Protein AF-A0A2G6DAX3-F1 (afdb_monomer_lite)

Radius of gyration: 23.55 Å; chains: 1; bounding box: 62×33×66 Å

Sequence (249 aa):
EHSGKMIADLNHIMAGGVSAQALFRGGNELPLGPKTDIRFGDVLRLTGPDAALSSVAKQLGGHIILPTMKSEVLYLALAMLIGYLVGIITITISGIPFAFGTSAGVIMAGVFVSYFRSCNPEFGGPVHEGARSFLQDFGLNTFVAVLSANVGSKVIAALGGDTIFWLAGIGTVAALLPPLIAFLVGIKVFGLNSVISDGAATGARNSTPGLNAIMEESNSSIAAVPYPVAYALTTVLALIGGYFSMILQ

Foldseek 3Di:
DQFFPFVLVCVVLLPAAKDWDWKDDPRDTDDRDRRDTDHPLIDTDIDHDPVSVVSSCVVVVHDDDDQDLVQQLVLLVVLLVQLQVQQQDWDQDPNRTRGNHSVNSSVVSNVVSVVVCSVPCVNRHDHDPVSVVVCVVVVVVVVVVVCCVVCVVVVVVCCPDPCVVVCCVVVVCVVPVVLVVQLCCCCPVVVDDSLCSQLLSCLLVVNPVSNVVSCVVVVDPNSVVNNPVNVVVNVVVVVVVVVVVVVVD

pLDDT: mean 80.29, std 9.24, range [49.09, 93.81]

Structure (mmCIF, N/CA/C/O backbone):
data_AF-A0A2G6DAX3-F1
#
_entry.id   AF-A0A2G6DAX3-F1
#
loop_
_atom_site.group_PDB
_atom_site.id
_atom_site.type_symbol
_atom_site.label_atom_id
_atom_site.label_alt_id
_atom_site.label_comp_id
_atom_site.label_asym_id
_atom_site.label_entity_id
_atom_site.label_seq_id
_atom_site.pdbx_PDB_ins_code
_atom_site.Cartn_x
_atom_site.Cartn_y
_atom_site.Cartn_z
_atom_site.occupancy
_atom_site.B_iso_or_equiv
_atom_site.auth_seq_id
_atom_site.auth_comp_id
_atom_site.auth_asym_id
_atom_site.auth_atom_id
_atom_site.pdbx_PDB_model_num
ATOM 1 N N . GLU A 1 1 ? -18.976 -8.312 28.733 1.00 49.09 1 GLU A N 1
ATOM 2 C CA . GLU A 1 1 ? -20.413 -8.622 28.932 1.00 49.09 1 GLU A CA 1
ATOM 3 C C . GLU A 1 1 ? -21.300 -8.475 27.687 1.00 49.09 1 GLU A C 1
ATOM 5 O O . GLU A 1 1 ? -22.314 -9.155 27.612 1.00 49.09 1 GLU A O 1
ATOM 10 N N . HIS A 1 2 ? -20.952 -7.646 26.689 1.00 58.94 2 HIS A N 1
ATOM 11 C CA . HIS A 1 2 ? -21.816 -7.392 25.516 1.00 58.94 2 HIS A CA 1
ATOM 12 C C . HIS A 1 2 ? -21.408 -8.122 24.219 1.00 58.94 2 HIS A C 1
ATOM 14 O O . HIS A 1 2 ? -21.980 -7.859 23.166 1.00 58.94 2 HIS A O 1
ATOM 20 N N . SER A 1 3 ? -20.446 -9.049 24.284 1.00 54.56 3 SER A N 1
ATOM 21 C CA . SER A 1 3 ? -19.987 -9.803 23.110 1.00 54.56 3 SER A CA 1
ATOM 22 C C . SER A 1 3 ? -21.113 -10.684 22.553 1.00 54.56 3 SER A C 1
ATOM 24 O O . SER A 1 3 ? -21.662 -11.506 23.283 1.00 54.56 3 SER A O 1
ATOM 26 N N . GLY A 1 4 ? -21.438 -10.522 21.271 1.00 59.81 4 GLY A N 1
ATOM 27 C CA . GLY A 1 4 ? -22.509 -11.228 20.560 1.00 59.81 4 GLY A CA 1
ATOM 28 C C . GLY A 1 4 ? -23.857 -10.497 20.522 1.00 59.81 4 GLY A C 1
ATOM 29 O O . GLY A 1 4 ? -24.787 -11.007 19.902 1.00 59.81 4 GLY A O 1
ATOM 30 N N . LYS A 1 5 ? -23.987 -9.317 21.147 1.00 71.56 5 LYS A N 1
ATOM 31 C CA . LYS A 1 5 ? -25.216 -8.508 21.062 1.00 71.56 5 LYS A CA 1
ATOM 32 C C . LYS A 1 5 ? -25.279 -7.748 19.740 1.00 71.56 5 LYS A C 1
ATOM 34 O O . LYS A 1 5 ? -24.257 -7.258 19.251 1.00 71.56 5 LYS A O 1
ATOM 39 N N . MET A 1 6 ? -26.481 -7.648 19.176 1.00 74.38 6 MET A N 1
ATOM 40 C CA . MET A 1 6 ? -26.715 -6.888 17.952 1.00 74.38 6 MET A CA 1
ATOM 41 C C . MET A 1 6 ? -26.727 -5.386 18.241 1.00 74.38 6 MET A C 1
ATOM 43 O O . MET A 1 6 ? -27.135 -4.957 19.321 1.00 74.38 6 MET A O 1
ATOM 47 N N . ILE A 1 7 ? -26.339 -4.572 17.258 1.00 69.31 7 ILE A N 1
ATOM 48 C CA . ILE A 1 7 ? -26.422 -3.104 17.358 1.00 69.31 7 ILE A CA 1
ATOM 49 C C . ILE A 1 7 ? -27.850 -2.646 17.692 1.00 69.31 7 ILE A C 1
ATOM 51 O O . ILE A 1 7 ? -28.021 -1.733 18.496 1.00 69.31 7 ILE A O 1
ATOM 55 N N . AL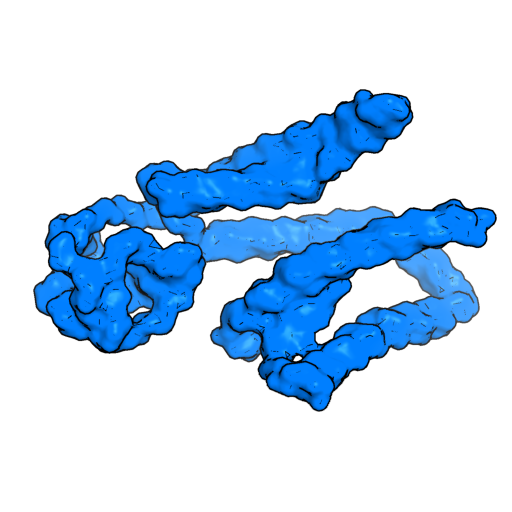A A 1 8 ? -28.876 -3.321 17.160 1.00 63.50 8 ALA A N 1
ATOM 56 C CA . ALA A 1 8 ? -30.272 -3.022 17.484 1.00 63.50 8 ALA A CA 1
ATOM 57 C C . ALA A 1 8 ? -30.592 -3.145 18.988 1.00 63.50 8 ALA A C 1
ATOM 59 O O . ALA A 1 8 ? -31.319 -2.310 19.523 1.00 63.50 8 ALA A O 1
ATOM 60 N N . ASP A 1 9 ? -30.000 -4.122 19.682 1.00 64.94 9 ASP A N 1
ATOM 61 C CA . ASP A 1 9 ? -30.203 -4.340 21.123 1.00 64.94 9 ASP A CA 1
ATOM 62 C C . ASP A 1 9 ? -29.436 -3.322 21.981 1.00 64.94 9 ASP A C 1
ATOM 64 O O . ASP A 1 9 ? -29.713 -3.142 23.168 1.00 64.94 9 ASP A O 1
ATOM 68 N N . LEU A 1 10 ? -28.460 -2.639 21.380 1.00 68.75 10 LEU A N 1
ATOM 69 C CA . LEU A 1 10 ? -27.642 -1.613 22.019 1.00 68.75 10 LEU A CA 1
ATOM 70 C C . LEU A 1 10 ? -28.220 -0.203 21.843 1.00 68.75 10 LEU A C 1
ATOM 72 O O . LEU A 1 10 ? -27.694 0.732 22.444 1.00 68.75 10 LEU A O 1
ATOM 76 N N . ASN A 1 11 ? -29.326 -0.031 21.112 1.00 66.56 11 ASN A N 1
ATOM 77 C CA . ASN A 1 11 ? -29.999 1.267 20.964 1.00 66.56 11 ASN A CA 1
ATOM 78 C C . ASN A 1 11 ? -30.419 1.882 22.310 1.00 66.56 11 ASN A C 1
ATOM 80 O O . ASN A 1 11 ? -30.394 3.099 22.465 1.00 66.56 11 ASN A O 1
ATOM 84 N N . HIS A 1 12 ? -30.761 1.057 23.306 1.00 63.53 12 HIS A N 1
ATOM 85 C CA . HIS A 1 12 ? -31.066 1.532 24.662 1.00 63.53 12 HIS A CA 1
ATOM 86 C C . HIS A 1 12 ? -29.830 2.054 25.409 1.00 63.53 12 HIS A C 1
ATOM 88 O O . HIS A 1 12 ? -29.955 2.907 26.283 1.00 63.53 12 HIS A O 1
ATOM 94 N N . ILE A 1 13 ? -28.646 1.550 25.054 1.00 63.56 13 ILE A N 1
ATOM 95 C CA . ILE A 1 13 ? -27.356 1.959 25.617 1.00 63.56 13 ILE A CA 1
ATOM 96 C C . ILE A 1 13 ? -26.848 3.213 24.896 1.00 63.56 13 ILE A C 1
ATOM 98 O O . ILE A 1 13 ? -26.365 4.131 25.549 1.00 63.56 13 ILE A O 1
ATOM 102 N N . MET A 1 14 ? -27.041 3.310 23.575 1.00 64.06 14 MET A N 1
ATOM 103 C CA . MET A 1 14 ? -26.710 4.480 22.742 1.00 64.06 14 MET A CA 1
ATOM 104 C C . MET A 1 14 ? -27.735 5.632 22.850 1.00 64.06 14 MET A C 1
ATOM 106 O O . MET A 1 14 ? -27.952 6.386 21.902 1.00 64.06 14 MET A O 1
ATOM 110 N N . ALA A 1 15 ? -28.381 5.795 24.006 1.00 64.56 15 ALA A N 1
ATOM 111 C CA . ALA A 1 15 ? -29.296 6.904 24.258 1.00 64.56 15 ALA A CA 1
ATOM 112 C C . ALA A 1 15 ? -28.542 8.248 24.388 1.00 64.56 15 ALA A C 1
ATOM 114 O O . ALA A 1 15 ? -27.394 8.296 24.828 1.00 64.56 15 ALA A O 1
ATOM 115 N N . GLY A 1 16 ? -29.198 9.364 24.039 1.00 67.94 16 GLY A N 1
ATOM 116 C CA . GLY A 1 16 ? -28.641 10.716 24.228 1.00 67.94 16 GLY A CA 1
ATOM 117 C C . GLY A 1 16 ? -27.918 11.322 23.018 1.00 67.94 16 GLY A C 1
ATOM 118 O O . GLY A 1 16 ? -27.026 12.148 23.195 1.00 67.94 16 GLY A O 1
ATOM 119 N N . GLY A 1 17 ? -28.297 10.936 21.793 1.00 73.94 17 GLY A N 1
ATOM 120 C CA . GLY A 1 17 ? -27.751 11.523 20.560 1.00 73.94 17 GLY A CA 1
ATOM 121 C C . GLY A 1 17 ? -26.409 10.934 20.121 1.00 73.94 17 GLY A C 1
ATOM 122 O O . GLY A 1 17 ? -25.665 11.589 19.396 1.00 73.94 17 GLY A O 1
ATOM 123 N N . VAL A 1 18 ? -26.092 9.716 20.571 1.00 80.69 18 VAL A N 1
ATOM 124 C CA . VAL A 1 18 ? -24.920 8.959 20.123 1.00 80.69 18 VAL A CA 1
ATOM 125 C C . VAL A 1 18 ? -25.309 8.109 18.917 1.00 80.69 18 VAL A C 1
ATOM 127 O O . VAL A 1 18 ? -26.279 7.361 18.973 1.00 80.69 18 VAL A O 1
ATOM 130 N N . SER A 1 19 ? -24.546 8.213 17.833 1.00 80.19 19 SER A N 1
ATOM 131 C CA . SER A 1 19 ? -24.719 7.404 16.625 1.00 80.19 19 SER A CA 1
ATOM 132 C C . SER A 1 19 ? -23.442 6.629 16.315 1.00 80.19 19 SER A C 1
ATOM 134 O O . SER A 1 19 ? -22.338 7.166 16.447 1.00 80.19 19 SER A O 1
ATOM 136 N N . ALA A 1 20 ? -23.585 5.369 15.904 1.00 80.00 20 ALA A N 1
ATOM 137 C CA . ALA A 1 20 ? -22.476 4.567 15.403 1.00 80.00 20 ALA A CA 1
ATOM 138 C C . ALA A 1 20 ? -22.217 4.907 13.931 1.00 80.00 20 ALA A C 1
ATOM 140 O O . ALA A 1 20 ? -23.107 4.767 13.097 1.00 80.00 20 ALA A O 1
ATOM 141 N N . GLN A 1 21 ? -21.000 5.353 13.624 1.00 79.50 21 GLN A N 1
ATOM 142 C CA . GLN A 1 21 ? -20.590 5.707 12.263 1.00 79.50 21 GLN A CA 1
ATOM 143 C C . GLN A 1 21 ? -19.847 4.586 11.546 1.00 79.50 21 GLN A C 1
ATOM 145 O O . GLN A 1 21 ? -20.041 4.414 10.351 1.00 79.50 21 GLN A O 1
ATOM 150 N N . ALA A 1 22 ? -19.012 3.831 12.264 1.00 75.00 22 ALA A N 1
ATOM 151 C CA . ALA A 1 22 ? -18.283 2.697 11.702 1.00 75.00 22 ALA A CA 1
ATOM 152 C C . ALA A 1 22 ? -18.009 1.623 12.765 1.00 75.00 22 ALA A C 1
ATOM 154 O O . ALA A 1 22 ? -17.907 1.921 13.960 1.00 75.00 22 ALA A O 1
ATOM 155 N N . LEU A 1 23 ? -17.863 0.375 12.320 1.00 80.94 23 LEU A N 1
ATOM 156 C CA . LEU A 1 23 ? -17.422 -0.760 13.130 1.00 80.94 23 LEU A CA 1
ATOM 157 C C . LEU A 1 23 ? -16.205 -1.383 12.455 1.00 80.94 23 LEU A C 1
ATOM 159 O O . LEU A 1 23 ? -16.292 -1.772 11.297 1.00 80.94 23 LEU A O 1
ATOM 163 N N . PHE A 1 24 ? -15.105 -1.544 13.181 1.00 76.19 24 PHE A N 1
ATOM 164 C CA . PHE A 1 24 ? -13.915 -2.218 12.673 1.00 76.19 24 PHE A CA 1
ATOM 165 C C . PHE A 1 24 ? -13.671 -3.519 13.430 1.00 76.19 24 PHE A C 1
ATOM 167 O O . PHE A 1 24 ? -13.638 -3.527 14.661 1.00 76.19 24 PHE A O 1
ATOM 174 N N . ARG A 1 25 ? -13.436 -4.608 12.693 1.00 77.75 25 ARG A N 1
ATOM 175 C CA . ARG A 1 25 ? -13.050 -5.916 13.241 1.00 77.75 25 ARG A CA 1
ATOM 176 C C . ARG A 1 25 ? -11.739 -6.354 12.610 1.00 77.75 25 ARG A C 1
ATOM 178 O O . ARG A 1 25 ? -11.667 -6.553 11.399 1.00 77.75 25 ARG A O 1
ATOM 185 N N . GLY A 1 26 ? -10.688 -6.471 13.422 1.00 67.62 26 GLY A N 1
ATOM 186 C CA . GLY A 1 26 ? -9.348 -6.801 12.922 1.00 67.62 26 GLY A CA 1
ATOM 187 C C . GLY A 1 26 ? -8.824 -5.805 11.877 1.00 67.62 26 GLY A C 1
ATOM 188 O O . GLY A 1 26 ? -8.128 -6.205 10.952 1.00 67.62 26 GLY A O 1
ATOM 189 N N . GLY A 1 27 ? -9.208 -4.527 11.986 1.00 60.84 27 GLY A N 1
ATOM 190 C CA . GLY A 1 27 ? -8.803 -3.461 11.062 1.00 60.84 27 GLY A CA 1
ATOM 191 C C . GLY A 1 27 ? -9.657 -3.316 9.796 1.00 60.84 27 GLY A C 1
ATOM 192 O O . GLY A 1 27 ? -9.501 -2.321 9.095 1.00 60.84 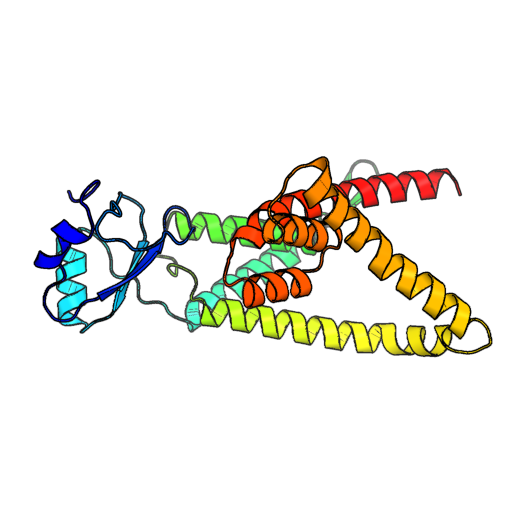27 GLY A O 1
ATOM 193 N N . ASN A 1 28 ? -10.585 -4.239 9.522 1.00 59.03 28 ASN A N 1
ATOM 194 C CA . ASN A 1 28 ? -11.526 -4.117 8.407 1.00 59.03 28 ASN A CA 1
ATOM 195 C C . ASN A 1 28 ? -12.818 -3.441 8.861 1.00 59.03 28 ASN A C 1
ATOM 197 O O . ASN A 1 28 ? -13.394 -3.838 9.877 1.00 59.03 28 ASN A O 1
ATOM 201 N N . GLU A 1 29 ? -13.283 -2.458 8.094 1.00 68.62 29 GLU A N 1
ATOM 202 C CA . GLU A 1 29 ? -14.590 -1.841 8.301 1.00 68.62 29 GLU A CA 1
ATOM 203 C C . GLU A 1 29 ? -15.702 -2.830 7.929 1.00 68.62 29 GLU A C 1
ATOM 205 O O . GLU A 1 29 ? -15.707 -3.413 6.842 1.00 68.62 29 GLU A O 1
ATOM 210 N N . LEU A 1 30 ? -16.631 -3.052 8.854 1.00 76.94 30 LEU A N 1
ATOM 211 C CA . LEU A 1 30 ? -17.803 -3.891 8.666 1.00 76.94 30 LEU A CA 1
ATOM 212 C C . LEU A 1 30 ? -19.021 -3.016 8.360 1.00 76.94 30 LEU A C 1
ATOM 214 O O . LEU A 1 30 ? -19.211 -1.990 9.019 1.00 76.94 30 LEU A O 1
ATOM 218 N N . PRO A 1 31 ? -19.898 -3.444 7.433 1.00 75.81 31 PRO A N 1
ATOM 219 C CA . PRO A 1 31 ? -21.137 -2.733 7.177 1.00 75.81 31 PRO A CA 1
ATOM 220 C C . PRO A 1 31 ? -21.984 -2.693 8.453 1.00 75.81 31 PRO A C 1
ATOM 222 O O . PRO A 1 31 ? -22.299 -3.720 9.068 1.00 75.81 31 PRO A O 1
ATOM 225 N N . LEU A 1 32 ? -22.347 -1.478 8.853 1.00 75.50 32 LEU A N 1
ATOM 226 C CA . LEU A 1 32 ? -23.228 -1.242 9.983 1.00 75.50 32 LEU A CA 1
ATOM 227 C C . LEU A 1 32 ? -24.664 -1.563 9.586 1.00 75.50 32 LEU A C 1
ATOM 229 O O . LEU A 1 32 ? -25.273 -0.892 8.756 1.00 75.50 32 LEU A O 1
ATOM 233 N N . GLY A 1 33 ? -25.214 -2.595 10.209 1.00 75.88 33 GLY A N 1
ATOM 234 C CA . GLY A 1 33 ? -26.615 -2.950 10.109 1.00 75.88 33 GLY A CA 1
ATOM 235 C C . GLY A 1 33 ? -27.197 -3.248 11.489 1.00 75.88 33 GLY A C 1
ATOM 236 O O . GLY A 1 33 ? -26.463 -3.547 12.432 1.00 75.88 33 GLY A O 1
ATOM 237 N N . PRO A 1 34 ? -28.532 -3.242 11.624 1.00 71.88 34 PRO A N 1
ATOM 238 C CA . PRO A 1 34 ? -29.195 -3.560 12.888 1.00 71.88 34 PRO A CA 1
ATOM 239 C C . PRO A 1 34 ? -28.884 -4.982 13.381 1.00 71.88 34 PRO A C 1
ATOM 241 O O . PRO A 1 34 ? -28.953 -5.237 14.577 1.00 71.88 34 PRO A O 1
ATOM 244 N N . LYS A 1 35 ? -28.506 -5.890 12.468 1.00 75.19 35 LYS A N 1
ATOM 245 C CA . LYS A 1 35 ? -28.117 -7.280 12.757 1.00 75.19 35 LYS A CA 1
ATOM 246 C C . LYS A 1 35 ? -26.615 -7.480 12.979 1.00 75.19 35 LYS A C 1
ATOM 248 O O . LYS A 1 35 ? -26.199 -8.613 13.208 1.00 75.19 35 LYS A O 1
ATOM 253 N N . THR A 1 36 ? -25.801 -6.433 12.860 1.00 78.06 36 THR A N 1
ATOM 254 C CA . THR A 1 36 ? -24.354 -6.553 13.048 1.00 78.06 36 THR A CA 1
ATOM 255 C C . THR A 1 36 ? -24.073 -6.850 14.519 1.00 78.06 36 THR A C 1
ATOM 257 O O . THR A 1 36 ? -24.564 -6.143 15.401 1.00 78.06 36 THR A O 1
ATOM 260 N N . ASP A 1 37 ? -23.335 -7.925 14.786 1.00 83.38 37 ASP A N 1
ATOM 261 C CA . ASP A 1 37 ? -22.963 -8.340 16.133 1.00 83.38 37 ASP A CA 1
ATOM 262 C C . ASP A 1 37 ? -21.684 -7.628 16.576 1.00 83.38 37 ASP A C 1
ATOM 264 O O . ASP A 1 37 ? -20.723 -7.547 15.812 1.00 83.38 37 ASP A O 1
ATOM 268 N N . ILE A 1 38 ? -21.648 -7.138 17.814 1.00 80.81 38 ILE A N 1
ATOM 269 C CA . ILE A 1 38 ? -20.425 -6.577 18.402 1.00 80.81 38 ILE A CA 1
ATOM 270 C C . ILE A 1 38 ? -19.685 -7.674 19.155 1.00 80.81 38 ILE A C 1
ATOM 272 O O . ILE A 1 38 ? -20.267 -8.362 19.996 1.00 80.81 38 ILE A O 1
ATOM 276 N N . ARG A 1 39 ? -18.390 -7.829 18.893 1.00 81.94 39 ARG A N 1
ATOM 277 C CA . ARG A 1 39 ? -17.510 -8.798 19.553 1.00 81.94 39 ARG A CA 1
ATOM 278 C C . ARG A 1 39 ? -16.411 -8.104 20.336 1.00 81.94 39 ARG A C 1
ATOM 280 O O . ARG A 1 39 ? -16.080 -6.942 20.116 1.00 81.94 39 ARG A O 1
ATOM 287 N N . PHE A 1 40 ? -15.831 -8.850 21.268 1.00 74.75 40 PHE A N 1
ATOM 288 C CA . PHE A 1 40 ? -14.645 -8.395 21.976 1.00 74.75 40 PHE A CA 1
ATOM 289 C C . PHE A 1 40 ? -13.488 -8.174 20.987 1.00 74.75 40 PHE A C 1
ATOM 291 O O . PHE A 1 40 ? -13.216 -9.040 20.158 1.00 74.75 40 PHE A O 1
ATOM 298 N N . GLY A 1 41 ? -12.826 -7.018 21.078 1.00 73.25 41 GLY A N 1
ATOM 299 C CA . GLY A 1 41 ? -11.778 -6.600 20.140 1.00 73.25 41 GLY A CA 1
ATOM 300 C C . GLY A 1 41 ? -12.272 -5.791 18.935 1.00 73.25 41 GLY A C 1
ATOM 301 O O . GLY A 1 41 ? -11.444 -5.323 18.154 1.00 73.25 41 GLY A O 1
ATOM 302 N N . ASP A 1 42 ? -13.583 -5.588 18.786 1.00 78.00 42 ASP A N 1
ATOM 303 C CA . ASP A 1 42 ? -14.105 -4.649 17.795 1.00 78.00 42 ASP A CA 1
ATOM 304 C C . ASP A 1 42 ? -13.866 -3.195 18.234 1.00 78.00 42 ASP A C 1
ATOM 306 O O . ASP A 1 42 ? -13.946 -2.854 19.417 1.00 78.00 42 ASP A O 1
ATOM 310 N N . VAL A 1 43 ? -13.630 -2.316 17.262 1.00 78.50 43 VAL A N 1
ATOM 311 C CA . VAL A 1 43 ? -13.505 -0.871 17.470 1.00 78.50 43 VAL A CA 1
ATOM 312 C C . VAL A 1 43 ? -14.736 -0.190 16.886 1.00 78.50 43 VAL A C 1
ATOM 314 O O . VAL A 1 43 ? -14.939 -0.198 15.673 1.00 78.50 43 VAL A O 1
ATOM 317 N N . LEU A 1 44 ? -15.555 0.421 17.742 1.00 80.94 44 LEU A N 1
ATOM 318 C CA . LEU A 1 44 ? -16.698 1.225 17.312 1.00 80.94 44 LEU A CA 1
ATOM 319 C C . LEU A 1 44 ? -16.320 2.698 17.223 1.00 80.94 44 LEU A C 1
ATOM 321 O O . LEU A 1 44 ? -15.816 3.279 18.185 1.00 80.94 44 LEU A O 1
ATOM 325 N N . ARG A 1 45 ? -16.646 3.321 16.091 1.00 80.19 45 ARG A N 1
ATOM 326 C CA . ARG A 1 45 ? -16.605 4.772 15.943 1.00 80.19 45 ARG A CA 1
ATOM 327 C C . ARG A 1 45 ? -17.980 5.335 16.270 1.00 80.19 45 ARG A C 1
ATOM 329 O O . ARG A 1 45 ? -18.948 5.085 15.556 1.00 80.19 45 ARG A O 1
ATOM 336 N N . LEU A 1 46 ? -18.047 6.087 17.360 1.00 84.06 46 LEU A N 1
ATOM 337 C CA . LEU A 1 46 ? -19.264 6.720 17.852 1.00 84.06 46 LEU A CA 1
ATOM 338 C C . LEU A 1 46 ? -19.154 8.240 17.707 1.00 84.06 46 LEU A C 1
ATOM 340 O O . LEU A 1 46 ? -18.071 8.809 17.845 1.00 84.06 46 LEU A O 1
ATOM 344 N N . THR A 1 47 ? -20.274 8.907 17.452 1.00 82.75 47 THR A N 1
ATOM 345 C CA . THR A 1 47 ? -20.361 10.372 17.389 1.00 82.75 47 THR A CA 1
ATOM 346 C C . THR A 1 47 ? -21.530 10.847 18.231 1.00 82.75 47 THR A C 1
ATOM 348 O O . THR A 1 47 ? -22.622 10.299 18.121 1.00 82.75 47 THR A O 1
ATOM 351 N N . GLY A 1 48 ? -21.306 11.850 19.075 1.00 84.81 48 GLY A N 1
ATOM 352 C CA . GLY A 1 48 ? -22.316 12.407 19.971 1.00 84.81 48 GLY A CA 1
ATOM 353 C C . GLY A 1 48 ? -21.688 13.318 21.033 1.00 84.81 48 GLY A C 1
ATOM 354 O O . GLY A 1 48 ? -20.486 13.574 20.974 1.00 84.81 48 GLY A O 1
ATOM 355 N N . PRO A 1 49 ? -22.477 13.808 22.006 1.00 85.50 49 PRO A N 1
ATOM 356 C CA . PRO A 1 49 ? -21.973 14.623 23.112 1.00 85.50 49 PRO A CA 1
ATOM 357 C C . PRO A 1 49 ? -20.997 13.851 24.016 1.00 85.50 49 PRO A C 1
ATOM 359 O O . PRO A 1 49 ? -21.261 12.696 24.356 1.00 85.50 49 PRO A O 1
ATOM 362 N N . ASP A 1 50 ? -19.929 14.502 24.492 1.00 82.69 50 ASP A N 1
ATOM 363 C CA . ASP A 1 50 ? -18.869 13.875 25.309 1.00 82.69 50 ASP A CA 1
ATOM 364 C C . ASP A 1 50 ? -19.403 13.121 26.538 1.00 82.69 50 ASP A C 1
ATOM 366 O O . ASP A 1 50 ? -18.963 12.013 26.855 1.00 82.69 50 ASP A O 1
ATOM 370 N N . ALA A 1 51 ? -20.401 13.694 27.218 1.00 81.44 51 ALA A N 1
ATOM 371 C CA . ALA A 1 51 ? -21.031 13.078 28.384 1.00 81.44 51 ALA A CA 1
ATOM 372 C C . ALA A 1 51 ? -21.760 11.767 28.033 1.00 81.44 51 ALA A C 1
ATOM 374 O O . ALA A 1 51 ? -21.690 10.792 28.786 1.00 81.44 51 ALA A O 1
ATOM 375 N N . ALA A 1 52 ? -22.422 11.725 26.873 1.00 81.88 52 ALA A N 1
ATOM 376 C CA . ALA A 1 52 ? -23.119 10.539 26.391 1.00 81.88 52 ALA A CA 1
ATOM 377 C C . ALA A 1 52 ? -22.122 9.471 25.916 1.00 81.88 52 ALA A C 1
ATOM 379 O O . ALA A 1 52 ? -22.263 8.304 26.278 1.00 81.88 52 ALA A O 1
ATOM 380 N N . LEU A 1 53 ? -21.054 9.872 25.213 1.00 83.00 53 LEU A N 1
ATOM 381 C CA . LEU A 1 53 ? -19.971 8.971 24.803 1.00 83.00 53 LEU A CA 1
ATOM 382 C C . LEU A 1 53 ? -19.301 8.298 26.012 1.00 83.00 53 LEU A C 1
ATOM 384 O O . LEU A 1 53 ? -19.097 7.084 26.000 1.00 83.00 53 LEU A O 1
ATOM 388 N N . SER A 1 54 ? -19.023 9.055 27.081 1.00 82.50 54 SER A N 1
ATOM 389 C CA . SER A 1 54 ? -18.449 8.534 28.336 1.00 82.50 54 SER A CA 1
ATOM 390 C C . SER A 1 54 ? -19.343 7.496 29.017 1.00 82.50 54 SER A C 1
ATOM 392 O O . SER A 1 54 ? -18.860 6.462 29.486 1.00 82.50 54 SER A O 1
ATOM 394 N N . SER A 1 55 ? -20.657 7.732 29.024 1.00 80.69 55 SER A N 1
ATOM 395 C CA . SER A 1 55 ? -21.636 6.780 29.557 1.00 80.69 55 SER A CA 1
ATOM 396 C C . SER A 1 55 ? -21.691 5.495 28.725 1.00 80.69 55 SER A C 1
ATOM 398 O O . SER A 1 55 ? -21.598 4.398 29.280 1.00 80.69 55 SER A O 1
ATOM 400 N N . VAL A 1 56 ? -21.758 5.622 27.394 1.00 82.12 56 VAL A N 1
ATOM 401 C CA . VAL A 1 56 ? -21.799 4.484 26.461 1.00 82.12 56 VAL A CA 1
ATOM 402 C C . VAL A 1 56 ? -20.529 3.639 26.562 1.00 82.12 56 VAL A C 1
ATOM 404 O O . VAL A 1 56 ? -20.617 2.415 26.635 1.00 82.12 56 VAL A O 1
ATOM 407 N N . ALA A 1 57 ? -19.352 4.266 26.634 1.00 80.38 57 ALA A N 1
ATOM 408 C CA . ALA A 1 57 ? -18.084 3.552 26.766 1.00 80.38 57 ALA A CA 1
ATOM 409 C C . ALA A 1 57 ? -18.006 2.737 28.067 1.00 80.38 57 ALA A C 1
ATOM 411 O O . ALA A 1 57 ? -17.647 1.558 28.029 1.00 80.38 57 ALA A O 1
ATOM 412 N N . LYS A 1 58 ? -18.426 3.323 29.200 1.00 81.19 58 LYS A N 1
ATOM 413 C CA . LYS A 1 58 ? -18.504 2.610 30.486 1.00 81.19 58 LYS A CA 1
ATOM 414 C C . LYS A 1 58 ? -19.470 1.427 30.432 1.00 81.19 58 LYS A C 1
ATOM 416 O O . LYS A 1 58 ? -19.139 0.366 30.948 1.00 81.19 58 LYS A O 1
ATOM 421 N N . GLN A 1 59 ? -20.632 1.594 29.800 1.00 79.94 59 GLN A N 1
ATOM 422 C CA . GLN A 1 59 ? -21.631 0.526 29.676 1.00 79.94 59 GLN A CA 1
ATOM 423 C C . GLN A 1 59 ? -21.172 -0.605 28.747 1.00 79.94 59 GLN A C 1
ATOM 425 O O . GLN A 1 59 ? -21.391 -1.772 29.048 1.00 79.94 59 GLN A O 1
ATOM 430 N N . LEU A 1 60 ? -20.491 -0.282 27.645 1.00 77.19 60 LEU A N 1
ATOM 431 C CA . LEU A 1 60 ? -19.918 -1.279 26.733 1.00 77.19 60 LEU A CA 1
ATOM 432 C C . LEU A 1 60 ? -18.684 -1.990 27.318 1.00 77.19 60 LEU A C 1
ATOM 434 O O . LEU A 1 60 ? -18.275 -3.026 26.791 1.00 77.19 60 LEU A O 1
ATOM 438 N N . GLY A 1 61 ? -18.111 -1.466 28.407 1.00 73.19 61 GLY A N 1
ATOM 439 C CA . GLY A 1 61 ? -16.876 -1.971 29.007 1.00 73.19 61 GLY A CA 1
ATOM 440 C C . GLY A 1 61 ? -15.638 -1.667 28.160 1.00 73.19 61 GLY A C 1
ATOM 441 O O . GLY A 1 61 ? -14.687 -2.444 28.171 1.00 73.19 61 GLY A O 1
ATOM 442 N N . GLY A 1 62 ? -15.678 -0.578 27.386 1.00 74.56 62 GLY A N 1
ATOM 443 C CA . GLY A 1 62 ? -14.599 -0.141 26.502 1.00 74.56 62 GLY A CA 1
ATOM 444 C C . GLY A 1 62 ? -13.939 1.158 26.968 1.00 74.56 62 GLY A C 1
ATOM 445 O O . GLY A 1 62 ? -14.489 1.911 27.771 1.00 74.56 62 GLY A O 1
ATOM 446 N N . HIS A 1 63 ? -12.760 1.443 26.420 1.00 71.94 63 HIS A N 1
ATOM 447 C CA . HIS A 1 63 ? -12.057 2.708 26.627 1.00 71.94 63 HIS A CA 1
ATOM 448 C C . HIS A 1 63 ? -12.338 3.666 25.468 1.00 71.94 63 HIS A C 1
ATOM 450 O O . HIS A 1 63 ? -12.308 3.266 24.304 1.00 71.94 63 HIS A O 1
ATOM 456 N N . ILE A 1 64 ? -12.601 4.939 25.780 1.00 72.19 64 ILE A N 1
ATOM 457 C CA . ILE A 1 64 ? -12.720 5.974 24.749 1.00 72.19 64 ILE A CA 1
ATOM 458 C C . ILE A 1 64 ? -11.333 6.274 24.215 1.00 72.19 64 ILE A C 1
ATOM 460 O O . ILE A 1 64 ? -10.440 6.668 24.962 1.00 72.19 64 ILE A O 1
ATOM 464 N N . ILE A 1 65 ? -11.193 6.140 22.904 1.00 69.69 65 ILE A N 1
ATOM 465 C CA . ILE A 1 65 ? -9.993 6.528 22.185 1.00 69.69 65 ILE A CA 1
ATOM 466 C C . ILE A 1 65 ? -10.367 7.726 21.325 1.00 69.69 65 ILE A C 1
ATOM 468 O O . ILE A 1 65 ? -11.162 7.611 20.393 1.00 69.69 65 ILE A O 1
ATOM 472 N N . LEU A 1 66 ? -9.817 8.888 21.665 1.00 68.31 66 LEU A N 1
ATOM 473 C CA . LEU A 1 66 ? -9.996 10.102 20.879 1.00 68.31 66 LEU A CA 1
ATOM 474 C C . LEU A 1 66 ? -9.013 10.075 19.700 1.00 68.31 66 LEU A C 1
ATOM 476 O O . LEU A 1 66 ? -7.799 10.035 19.937 1.00 68.31 66 LEU A O 1
ATOM 480 N N . PRO A 1 67 ? -9.493 10.110 18.443 1.00 62.88 67 PRO A N 1
ATOM 481 C CA . PRO A 1 67 ? -8.603 10.170 17.293 1.00 62.88 67 PRO A CA 1
ATOM 482 C C . PRO A 1 67 ? -7.830 11.489 17.341 1.00 62.88 67 PRO A C 1
ATOM 484 O O . PRO A 1 67 ? -8.423 12.568 17.383 1.00 62.88 67 PRO A O 1
ATOM 487 N N . THR A 1 68 ? -6.500 11.412 17.363 1.00 66.19 68 THR A N 1
ATOM 488 C CA . THR A 1 68 ? -5.639 12.595 17.465 1.00 66.19 68 THR A CA 1
ATOM 489 C C . THR A 1 68 ? -4.667 12.627 16.296 1.00 66.19 68 THR A C 1
ATOM 491 O O . THR A 1 68 ? -3.693 11.884 16.250 1.00 66.19 68 THR A O 1
ATOM 494 N N . MET A 1 69 ? -4.876 13.580 15.388 1.00 62.19 69 MET A N 1
ATOM 495 C CA . MET A 1 69 ? -4.044 13.776 14.191 1.00 62.19 69 MET A CA 1
ATOM 496 C C . MET A 1 69 ? -2.546 13.907 14.495 1.00 62.19 69 MET A C 1
ATOM 498 O O . MET A 1 69 ? -1.701 13.374 13.780 1.00 62.19 69 MET A O 1
ATOM 502 N N . LYS A 1 70 ? -2.203 14.643 15.560 1.00 66.00 70 LYS A N 1
ATOM 503 C CA . LYS A 1 70 ? -0.812 14.999 15.876 1.00 66.00 70 LYS A CA 1
ATOM 504 C C . LYS A 1 70 ? 0.034 13.789 16.275 1.00 66.00 70 LYS A C 1
ATOM 506 O O . LYS A 1 70 ? 1.177 13.685 15.840 1.00 66.00 70 LYS A O 1
ATOM 511 N N . SER A 1 71 ? -0.506 12.898 17.104 1.00 69.00 71 SER A N 1
ATOM 512 C CA . SER A 1 71 ? 0.221 11.714 17.569 1.00 69.00 71 SER A CA 1
ATOM 513 C C . SER A 1 71 ? 0.408 10.714 16.434 1.00 69.00 71 SER A C 1
ATOM 515 O O . SER A 1 71 ? 1.490 10.163 16.268 1.00 69.00 71 SER A O 1
ATOM 517 N N . GLU A 1 72 ? -0.607 10.521 15.603 1.00 72.00 72 GLU A N 1
ATOM 518 C CA . GLU A 1 72 ? -0.574 9.519 14.542 1.00 72.00 72 GLU A CA 1
ATOM 519 C C . GLU A 1 72 ? 0.425 9.826 13.431 1.00 72.00 72 GLU A C 1
ATOM 521 O O . GLU A 1 72 ? 1.186 8.937 13.042 1.00 72.00 72 GLU A O 1
ATOM 526 N N . VAL A 1 73 ? 0.454 11.074 12.950 1.00 78.25 73 VAL A N 1
ATOM 527 C CA . VAL A 1 73 ? 1.430 11.507 11.940 1.00 78.25 73 VAL A CA 1
ATOM 528 C C . VAL A 1 73 ? 2.847 11.337 12.482 1.00 78.25 73 VAL A C 1
ATOM 530 O O . VAL A 1 73 ? 3.715 10.830 11.775 1.00 78.25 73 VAL A O 1
ATOM 533 N N . LEU A 1 74 ? 3.071 11.690 13.752 1.00 82.56 74 LEU A N 1
ATOM 534 C CA . LEU A 1 74 ? 4.367 11.527 14.404 1.00 82.56 74 LEU A CA 1
ATOM 535 C C . LEU A 1 74 ? 4.774 10.050 14.509 1.00 82.56 74 LEU A C 1
ATOM 537 O O . LEU A 1 74 ? 5.896 9.710 14.142 1.00 82.56 74 LEU A O 1
ATOM 541 N N . TYR A 1 75 ? 3.879 9.166 14.962 1.00 80.81 75 TYR A N 1
ATOM 542 C CA . TYR A 1 75 ? 4.171 7.732 15.070 1.00 80.81 75 TYR A CA 1
ATOM 543 C C . TYR A 1 75 ? 4.451 7.094 13.710 1.00 80.81 75 TYR A C 1
ATOM 545 O O . TYR A 1 75 ? 5.387 6.304 13.592 1.00 80.81 75 TYR A O 1
ATOM 553 N N . LEU A 1 76 ? 3.673 7.440 12.682 1.00 81.25 76 LEU A N 1
ATOM 554 C CA . LEU A 1 76 ? 3.877 6.909 11.338 1.00 81.25 76 LEU A CA 1
ATOM 555 C C . LEU A 1 76 ? 5.186 7.428 10.728 1.00 81.25 76 LEU A C 1
ATOM 557 O O . LEU A 1 76 ? 5.949 6.643 10.169 1.00 81.25 76 LEU A O 1
ATOM 561 N N . ALA A 1 77 ? 5.495 8.716 10.897 1.00 84.81 77 ALA A N 1
ATOM 562 C CA . ALA A 1 77 ? 6.767 9.289 10.463 1.00 84.81 77 ALA A CA 1
ATOM 563 C C . ALA A 1 77 ? 7.963 8.634 11.171 1.00 84.81 77 ALA A C 1
ATOM 565 O O . ALA A 1 77 ? 8.948 8.294 10.518 1.00 84.81 77 ALA A O 1
ATOM 566 N N . LEU A 1 78 ? 7.868 8.398 12.484 1.00 88.56 78 LEU A N 1
ATOM 567 C CA . LEU A 1 78 ? 8.919 7.734 13.256 1.00 88.56 78 LEU A CA 1
ATOM 568 C C . LEU A 1 78 ? 9.098 6.272 12.823 1.00 88.56 78 LEU A C 1
ATOM 570 O O . LEU A 1 78 ? 10.227 5.817 12.658 1.00 88.56 78 LEU A O 1
ATOM 574 N N . ALA A 1 79 ? 7.999 5.552 12.581 1.00 88.12 79 ALA A N 1
ATOM 575 C CA . ALA A 1 79 ? 8.030 4.185 12.069 1.00 88.12 79 ALA A CA 1
ATOM 576 C C . ALA A 1 79 ? 8.712 4.115 10.694 1.00 88.12 79 ALA A C 1
ATOM 578 O O . ALA A 1 79 ? 9.590 3.278 10.485 1.00 88.12 79 ALA A O 1
ATOM 579 N N . MET A 1 80 ? 8.364 5.027 9.778 1.00 88.50 80 MET A N 1
ATOM 580 C CA . MET A 1 80 ? 9.005 5.116 8.464 1.00 88.50 80 MET A CA 1
ATOM 581 C C . MET A 1 80 ? 10.485 5.494 8.571 1.00 88.50 80 MET A C 1
ATOM 583 O O . MET A 1 80 ? 11.306 4.907 7.875 1.00 88.50 80 MET A O 1
ATOM 587 N N . LEU A 1 81 ? 10.847 6.418 9.466 1.00 91.44 81 LEU A N 1
ATOM 588 C CA . LEU A 1 81 ? 12.240 6.800 9.700 1.00 91.44 81 LEU A CA 1
ATOM 589 C C . LEU A 1 81 ? 13.068 5.617 10.215 1.00 91.44 81 LEU A C 1
ATOM 591 O O . LEU A 1 81 ? 14.126 5.324 9.665 1.00 91.44 81 LEU A O 1
ATOM 595 N N . ILE A 1 82 ? 12.579 4.913 11.239 1.00 91.81 82 ILE A N 1
ATOM 596 C CA . ILE A 1 82 ? 13.255 3.732 11.794 1.00 91.81 82 ILE A CA 1
ATOM 597 C C . ILE A 1 82 ? 13.368 2.643 10.723 1.00 91.81 82 ILE A C 1
ATOM 599 O O . ILE A 1 82 ? 14.448 2.092 10.525 1.00 91.81 82 ILE A O 1
ATOM 603 N N . GLY A 1 83 ? 12.287 2.372 9.989 1.00 90.75 83 GLY A N 1
ATOM 604 C CA . GLY A 1 83 ? 12.293 1.394 8.904 1.00 90.75 83 GLY A CA 1
ATOM 605 C C . GLY A 1 83 ? 13.272 1.745 7.784 1.00 90.75 83 GLY A C 1
ATOM 606 O O . GLY A 1 83 ? 13.973 0.867 7.288 1.00 90.75 83 GLY A O 1
ATOM 607 N N . TYR A 1 84 ? 13.385 3.025 7.428 1.00 90.69 84 TYR A N 1
ATOM 608 C CA . TYR A 1 84 ? 14.370 3.511 6.463 1.00 90.69 84 TYR A CA 1
ATOM 609 C C . TYR A 1 84 ? 15.804 3.301 6.960 1.00 90.69 84 TYR A C 1
ATOM 611 O O . TYR A 1 84 ? 16.622 2.745 6.228 1.00 90.69 84 TYR A O 1
ATOM 619 N N . LEU A 1 85 ? 16.099 3.683 8.209 1.00 91.69 85 LEU A N 1
ATOM 620 C CA . LEU A 1 85 ? 17.424 3.504 8.812 1.00 91.69 85 LEU A CA 1
ATOM 621 C C . LEU A 1 85 ? 17.827 2.028 8.863 1.00 91.69 85 LEU A C 1
ATOM 623 O O . LEU A 1 85 ? 18.951 1.692 8.498 1.00 91.69 85 LEU A O 1
ATOM 627 N N . VAL A 1 86 ? 16.902 1.145 9.250 1.00 87.81 86 VAL A N 1
ATOM 628 C CA . VAL A 1 86 ? 17.123 -0.308 9.238 1.00 87.81 86 VAL A CA 1
ATOM 629 C C . VAL A 1 86 ? 17.311 -0.822 7.808 1.00 87.81 86 VAL A C 1
ATOM 631 O O . VAL A 1 86 ? 18.197 -1.634 7.563 1.00 87.81 86 VAL A O 1
ATOM 634 N N . GLY A 1 87 ? 16.529 -0.326 6.848 1.00 85.38 87 GLY A N 1
ATOM 635 C CA . GLY A 1 87 ? 16.597 -0.751 5.449 1.00 85.38 87 GLY A CA 1
ATOM 636 C C . GLY A 1 87 ? 17.876 -0.337 4.709 1.00 85.38 87 GLY A C 1
ATOM 637 O O . GLY A 1 87 ? 18.224 -0.975 3.715 1.00 85.38 87 GLY A O 1
ATOM 638 N N . ILE A 1 88 ? 18.591 0.695 5.178 1.00 86.88 88 ILE A N 1
ATOM 639 C CA . ILE A 1 88 ? 19.916 1.074 4.648 1.00 86.88 88 ILE A CA 1
ATOM 640 C C . ILE A 1 88 ? 20.993 0.053 5.042 1.00 86.88 88 ILE A C 1
ATOM 642 O O . ILE A 1 88 ? 21.991 -0.098 4.330 1.00 86.88 88 ILE A O 1
ATOM 646 N N . ILE A 1 89 ? 20.819 -0.648 6.167 1.00 84.19 89 ILE A N 1
ATOM 647 C CA . ILE A 1 89 ? 21.827 -1.578 6.675 1.00 84.19 89 ILE A CA 1
ATOM 648 C C . ILE A 1 89 ? 22.042 -2.689 5.643 1.00 84.19 89 ILE A C 1
ATOM 650 O O . ILE A 1 89 ? 21.138 -3.451 5.298 1.00 84.19 89 ILE A O 1
ATOM 654 N N . THR A 1 90 ? 23.272 -2.761 5.141 1.00 77.31 90 THR A N 1
ATOM 655 C CA . THR A 1 90 ? 23.723 -3.778 4.192 1.00 77.31 90 THR A CA 1
ATOM 656 C C . THR A 1 90 ? 24.670 -4.712 4.925 1.00 77.31 90 THR A C 1
ATOM 658 O O . THR A 1 90 ? 25.664 -4.264 5.496 1.00 77.31 90 THR A O 1
ATOM 661 N N . ILE A 1 91 ? 24.354 -6.005 4.933 1.00 79.56 91 ILE A N 1
ATOM 662 C CA . ILE A 1 91 ? 25.161 -7.035 5.587 1.00 79.56 91 ILE A CA 1
ATOM 663 C C . ILE A 1 91 ? 25.816 -7.869 4.494 1.00 79.56 91 ILE A C 1
ATOM 665 O O . ILE A 1 91 ? 25.139 -8.466 3.663 1.00 79.56 91 ILE A O 1
ATOM 669 N N . THR A 1 92 ? 27.142 -7.934 4.484 1.00 78.81 92 THR A N 1
ATOM 670 C CA . THR A 1 92 ? 27.870 -8.775 3.531 1.00 78.81 92 THR A CA 1
ATOM 671 C C . THR A 1 92 ? 27.994 -10.184 4.098 1.00 78.81 92 THR A C 1
ATOM 673 O O . THR A 1 92 ? 28.712 -10.397 5.075 1.00 78.81 92 THR A O 1
ATOM 676 N N . ILE A 1 93 ? 27.313 -11.157 3.491 1.00 78.12 93 ILE A N 1
ATOM 677 C CA . ILE A 1 93 ? 27.415 -12.572 3.870 1.00 78.12 93 ILE A CA 1
ATOM 678 C C . ILE A 1 93 ? 28.197 -13.291 2.772 1.00 78.12 93 ILE A C 1
ATOM 680 O O . ILE A 1 93 ? 27.799 -13.279 1.612 1.00 78.12 93 ILE A O 1
ATOM 684 N N . SER A 1 94 ? 29.325 -13.913 3.134 1.00 77.06 94 SER A N 1
ATOM 685 C CA . SER A 1 94 ? 30.172 -14.681 2.203 1.00 77.06 94 SER A CA 1
ATOM 686 C C . SER A 1 94 ? 30.595 -13.895 0.943 1.00 77.06 94 SER A C 1
ATOM 688 O O . SER A 1 94 ? 30.596 -14.409 -0.169 1.00 77.06 94 SER A O 1
ATOM 690 N N . GLY A 1 95 ? 30.924 -12.606 1.102 1.00 79.19 95 GLY A N 1
ATOM 691 C CA . GLY A 1 95 ? 31.363 -11.738 -0.001 1.00 79.19 95 GLY A CA 1
ATOM 692 C C . GLY A 1 95 ? 30.242 -11.162 -0.876 1.00 79.19 95 GLY A C 1
ATOM 693 O O . GLY A 1 95 ? 30.523 -10.300 -1.704 1.00 79.19 95 GLY A O 1
ATOM 694 N N . ILE A 1 96 ? 28.982 -11.562 -0.667 1.00 74.25 96 ILE A N 1
ATOM 695 C CA . ILE A 1 96 ? 27.824 -10.999 -1.372 1.00 74.25 96 ILE A CA 1
ATOM 696 C C . ILE A 1 96 ? 27.188 -9.916 -0.485 1.00 74.25 96 ILE A C 1
ATOM 698 O O . ILE A 1 96 ? 26.758 -10.226 0.633 1.00 74.25 96 ILE A O 1
ATOM 702 N N . PRO A 1 97 ? 27.130 -8.645 -0.929 1.00 71.38 97 PRO A N 1
ATOM 703 C CA . PRO A 1 97 ? 26.462 -7.587 -0.180 1.00 71.38 97 PRO A CA 1
ATOM 704 C C . PRO A 1 97 ? 24.947 -7.821 -0.212 1.00 71.38 97 PRO A C 1
ATOM 706 O O . PRO A 1 97 ? 24.302 -7.644 -1.244 1.00 71.38 97 PRO A O 1
ATOM 709 N N . PHE A 1 98 ? 24.372 -8.226 0.920 1.00 72.19 98 PHE A N 1
ATOM 710 C CA . PHE A 1 98 ? 22.930 -8.365 1.079 1.00 72.19 98 PHE A CA 1
ATOM 711 C C . PHE A 1 98 ? 22.365 -7.064 1.650 1.00 72.19 98 PHE A C 1
ATOM 713 O O . PHE A 1 98 ? 22.510 -6.763 2.838 1.00 72.19 98 PHE A O 1
ATOM 720 N N . ALA A 1 99 ? 21.747 -6.262 0.787 1.00 68.12 99 ALA A N 1
ATOM 721 C CA . ALA A 1 99 ? 21.024 -5.069 1.201 1.00 68.12 99 ALA A CA 1
ATOM 722 C C . ALA A 1 99 ? 19.573 -5.441 1.508 1.00 68.12 99 ALA A C 1
ATOM 724 O O . ALA A 1 99 ? 18.883 -6.012 0.665 1.00 68.12 99 ALA A O 1
ATOM 725 N N . PHE A 1 100 ? 19.103 -5.085 2.704 1.00 70.50 100 PHE A N 1
ATOM 726 C CA . PHE A 1 100 ? 17.711 -5.307 3.089 1.00 70.50 100 PHE A CA 1
ATOM 727 C C . PHE A 1 100 ? 16.744 -4.468 2.234 1.00 70.50 100 PHE A C 1
ATOM 729 O O . PHE A 1 100 ? 15.633 -4.890 1.928 1.00 70.50 100 PHE A O 1
ATOM 736 N N . GLY A 1 101 ? 17.203 -3.293 1.796 1.00 79.81 101 GLY A N 1
ATOM 737 C CA . GLY A 1 101 ? 16.447 -2.367 0.969 1.00 79.81 101 GLY A CA 1
ATOM 738 C C . GLY A 1 101 ? 15.602 -1.422 1.819 1.00 79.81 101 GLY A C 1
ATOM 739 O O . GLY A 1 101 ? 14.855 -1.830 2.711 1.00 79.81 101 GLY A O 1
ATOM 740 N N . THR A 1 102 ? 15.678 -0.130 1.505 1.00 83.62 102 THR A N 1
ATOM 741 C CA . THR A 1 102 ? 14.946 0.929 2.215 1.00 83.62 102 THR A CA 1
ATOM 742 C C . THR A 1 102 ? 13.435 0.710 2.177 1.00 83.62 102 THR A C 1
ATOM 744 O O . THR A 1 102 ? 12.761 0.887 3.185 1.00 83.62 102 THR A O 1
ATOM 747 N N . SER A 1 103 ? 12.904 0.248 1.042 1.00 80.38 103 SER A N 1
ATOM 748 C CA . SER A 1 103 ? 11.471 -0.030 0.879 1.00 80.38 103 SER A CA 1
ATOM 749 C C . SER A 1 103 ? 10.996 -1.179 1.775 1.00 80.38 103 SER A C 1
ATOM 751 O O . SER A 1 103 ? 9.979 -1.047 2.453 1.00 80.38 103 SER A O 1
ATOM 753 N N . ALA A 1 104 ? 11.750 -2.281 1.838 1.00 80.25 104 ALA A N 1
ATOM 754 C CA . ALA A 1 104 ? 11.397 -3.424 2.677 1.00 80.25 104 ALA A CA 1
ATOM 755 C C . ALA A 1 104 ? 11.479 -3.075 4.172 1.00 80.25 104 ALA A C 1
ATOM 757 O O . ALA A 1 104 ? 10.586 -3.438 4.937 1.00 80.25 104 ALA A O 1
ATOM 758 N N . GLY A 1 105 ? 12.505 -2.319 4.583 1.00 86.69 105 GLY A N 1
ATOM 759 C CA . GLY A 1 105 ? 12.649 -1.848 5.963 1.00 86.69 105 GLY A CA 1
ATOM 760 C C . GLY A 1 105 ? 11.480 -0.965 6.414 1.00 86.69 105 GLY A C 1
ATOM 761 O O . GLY A 1 105 ? 10.919 -1.184 7.489 1.00 86.69 105 GLY A O 1
ATOM 762 N N . VAL A 1 106 ? 11.052 -0.021 5.567 1.00 89.19 106 VAL A N 1
ATOM 763 C CA . VAL A 1 106 ? 9.887 0.842 5.834 1.00 89.19 106 VAL A CA 1
ATOM 764 C C . VAL A 1 106 ? 8.593 0.031 5.936 1.00 89.19 106 VAL A C 1
ATOM 766 O O . VAL A 1 106 ? 7.825 0.243 6.876 1.00 89.19 106 VAL A O 1
ATOM 769 N N . ILE A 1 107 ? 8.361 -0.924 5.026 1.00 86.19 107 ILE A N 1
ATOM 770 C CA . ILE A 1 107 ? 7.164 -1.782 5.057 1.00 86.19 107 ILE A CA 1
ATOM 771 C C . ILE A 1 107 ? 7.131 -2.619 6.339 1.00 86.19 107 ILE A C 1
ATOM 773 O O . ILE A 1 107 ? 6.111 -2.634 7.026 1.00 86.19 107 ILE A O 1
ATOM 777 N N . MET A 1 108 ? 8.236 -3.277 6.702 1.00 86.12 108 MET A N 1
ATOM 778 C CA . MET A 1 108 ? 8.284 -4.082 7.925 1.00 86.12 108 MET A CA 1
ATOM 779 C C . MET A 1 108 ? 8.046 -3.249 9.181 1.00 86.12 108 MET A C 1
ATOM 781 O O . MET A 1 108 ? 7.275 -3.665 10.043 1.00 86.12 108 MET A O 1
ATOM 785 N N . ALA A 1 109 ? 8.673 -2.074 9.288 1.00 90.25 109 ALA A N 1
ATOM 786 C CA . ALA A 1 109 ? 8.455 -1.183 10.422 1.00 90.25 109 ALA A CA 1
ATOM 787 C C . ALA A 1 109 ? 6.994 -0.707 10.490 1.00 90.25 109 ALA A C 1
ATOM 789 O O . ALA A 1 109 ? 6.405 -0.692 11.570 1.00 90.25 109 ALA A O 1
ATOM 790 N N . GLY A 1 110 ? 6.384 -0.393 9.342 1.00 86.00 110 GLY A N 1
ATOM 791 C CA . GLY A 1 110 ? 4.967 -0.040 9.249 1.00 86.00 110 GLY A CA 1
ATOM 792 C C . GLY A 1 110 ? 4.045 -1.170 9.711 1.00 86.00 110 GLY A C 1
ATOM 793 O O . GLY A 1 110 ? 3.162 -0.936 10.536 1.00 86.00 110 GLY A O 1
ATOM 794 N N . VAL A 1 111 ? 4.280 -2.402 9.249 1.00 85.00 111 VAL A N 1
ATOM 795 C CA . VAL A 1 111 ? 3.515 -3.591 9.668 1.00 85.00 111 VAL A CA 1
ATOM 796 C C . VAL A 1 111 ? 3.695 -3.860 11.160 1.00 85.00 111 VAL A C 1
ATOM 798 O O . VAL A 1 111 ? 2.708 -4.076 11.860 1.00 85.00 111 VAL A O 1
ATOM 801 N N . PHE A 1 112 ? 4.926 -3.792 11.669 1.00 87.31 112 PHE A N 1
ATOM 802 C CA . PHE A 1 112 ? 5.226 -4.006 13.083 1.00 87.31 112 PHE A CA 1
ATOM 803 C C . PHE A 1 112 ? 4.515 -2.985 13.979 1.00 87.31 112 PHE A C 1
ATOM 805 O O . PHE A 1 112 ? 3.820 -3.366 14.921 1.00 87.31 112 PHE A O 1
ATOM 812 N N . VAL A 1 113 ? 4.626 -1.692 13.660 1.00 84.94 113 VAL A N 1
ATOM 813 C CA . VAL A 1 113 ? 3.968 -0.621 14.424 1.00 84.94 113 VAL A CA 1
ATOM 814 C C . VAL A 1 113 ? 2.446 -0.704 14.294 1.00 84.94 113 VAL A C 1
ATOM 816 O O . VAL A 1 113 ? 1.744 -0.506 15.284 1.00 84.94 113 VAL A O 1
ATOM 819 N N . SER A 1 114 ? 1.917 -1.052 13.117 1.00 78.31 114 SER A N 1
ATOM 820 C CA . SER A 1 114 ? 0.478 -1.263 12.916 1.00 78.31 114 SER A CA 1
ATOM 821 C C . SER A 1 114 ? -0.051 -2.437 13.744 1.00 78.31 114 SER A C 1
ATOM 823 O O . SER A 1 114 ? -1.105 -2.317 14.371 1.00 78.31 114 SER A O 1
ATOM 825 N N . TYR A 1 115 ? 0.675 -3.558 13.786 1.00 79.31 115 TYR A N 1
ATOM 826 C CA . TYR A 1 115 ? 0.321 -4.724 14.597 1.00 79.31 115 TYR A CA 1
ATOM 827 C C . TYR A 1 115 ? 0.361 -4.392 16.092 1.00 79.31 115 TYR A C 1
ATOM 829 O O . TYR A 1 115 ? -0.622 -4.610 16.797 1.00 79.31 115 TYR A O 1
ATOM 837 N N . PHE A 1 116 ? 1.449 -3.775 16.561 1.00 79.88 116 PHE A N 1
ATOM 838 C CA . PHE A 1 116 ? 1.598 -3.370 17.958 1.00 79.88 116 PHE A CA 1
ATOM 839 C C . PHE A 1 116 ? 0.478 -2.419 18.408 1.00 79.88 116 PHE A C 1
ATOM 841 O O . PHE A 1 116 ? -0.127 -2.624 19.456 1.00 79.88 116 PHE A O 1
ATOM 848 N N . ARG A 1 117 ? 0.118 -1.429 17.581 1.00 76.00 117 ARG A N 1
ATOM 849 C CA . ARG A 1 117 ? -1.004 -0.512 17.858 1.00 76.00 117 ARG A CA 1
ATOM 850 C C . ARG A 1 117 ? -2.369 -1.197 17.827 1.00 76.00 117 ARG A C 1
ATOM 852 O O . ARG A 1 117 ? -3.260 -0.796 18.568 1.00 76.00 117 ARG A O 1
ATOM 859 N N . SER A 1 118 ? -2.530 -2.232 17.003 1.00 70.00 118 SER A N 1
ATOM 860 C CA . SER A 1 118 ? -3.763 -3.030 16.963 1.00 70.00 118 SER A CA 1
ATOM 861 C C . SER A 1 118 ? -3.947 -3.848 18.243 1.00 70.00 118 SER A C 1
ATOM 863 O O . SER A 1 118 ? -5.074 -4.016 18.703 1.00 70.00 118 SER A O 1
ATOM 865 N N . CYS A 1 119 ? -2.851 -4.318 18.848 1.00 69.31 119 CYS A N 1
ATOM 866 C CA . CYS A 1 119 ? -2.870 -5.006 20.140 1.00 69.31 119 CYS A CA 1
ATOM 867 C C . CYS A 1 119 ? -2.942 -4.045 21.339 1.00 69.31 119 CYS A C 1
ATOM 869 O O . CYS A 1 119 ? -3.485 -4.417 22.378 1.00 69.31 119 CYS A O 1
ATOM 871 N N . ASN A 1 120 ? -2.431 -2.815 21.204 1.00 70.81 120 ASN A N 1
ATOM 872 C CA . ASN A 1 120 ? -2.368 -1.813 22.272 1.00 70.81 120 ASN A CA 1
ATOM 873 C C . ASN A 1 120 ? -3.005 -0.475 21.837 1.00 70.81 120 ASN A C 1
ATOM 875 O O . ASN A 1 120 ? -2.284 0.489 21.565 1.00 70.81 120 ASN A O 1
ATOM 879 N N . PRO A 1 121 ? -4.349 -0.371 21.820 1.00 63.97 121 PRO A N 1
ATOM 880 C CA . PRO A 1 121 ? -5.055 0.817 21.328 1.00 63.97 121 PRO A CA 1
ATOM 881 C C . PRO A 1 121 ? -4.786 2.105 22.126 1.00 63.97 121 PRO A C 1
ATOM 883 O O . PRO A 1 121 ? -4.956 3.200 21.596 1.00 63.97 121 PRO A O 1
ATOM 886 N N . GLU A 1 122 ? -4.328 2.001 23.378 1.00 63.22 122 GLU A N 1
ATOM 887 C CA . GLU A 1 122 ? -3.894 3.152 24.188 1.00 63.22 122 GLU A CA 1
ATOM 888 C C . GLU A 1 122 ? -2.664 3.861 23.595 1.00 63.22 122 GLU A C 1
ATOM 890 O O . GLU A 1 122 ? -2.455 5.054 23.815 1.00 63.22 122 GLU A O 1
ATOM 895 N N . PHE A 1 123 ? -1.872 3.159 22.779 1.00 61.72 123 PHE A N 1
ATOM 896 C CA . PHE A 1 123 ? -0.686 3.693 22.117 1.00 61.72 123 PHE A CA 1
ATOM 897 C C . PHE A 1 123 ? -1.042 4.317 20.755 1.00 61.72 123 PHE A C 1
ATOM 899 O O . PHE A 1 123 ? -0.575 3.901 19.695 1.00 61.72 123 PHE A O 1
ATOM 906 N N . GLY A 1 124 ? -1.912 5.330 20.785 1.00 58.28 124 GLY A N 1
ATOM 907 C CA . GLY A 1 124 ? -2.239 6.160 19.620 1.00 58.28 124 GLY A CA 1
ATOM 908 C C . GLY A 1 124 ? -3.450 5.724 18.793 1.00 58.28 124 GLY A C 1
ATOM 909 O O . GLY A 1 124 ? -3.651 6.290 17.725 1.00 58.28 124 GLY A O 1
ATOM 910 N N . GLY A 1 125 ? -4.255 4.765 19.258 1.00 59.94 125 GLY A N 1
ATOM 911 C CA . GLY A 1 125 ? -5.575 4.470 18.694 1.00 59.94 125 GLY A CA 1
ATOM 912 C C . GLY A 1 125 ? -5.617 3.994 17.235 1.00 59.94 125 GLY A C 1
ATOM 913 O O . GLY A 1 125 ? -4.570 3.791 16.609 1.00 59.94 125 GLY A O 1
ATOM 914 N N . PRO A 1 126 ? -6.830 3.806 16.678 1.00 60.72 126 PRO A N 1
ATOM 915 C CA . PRO A 1 126 ? -7.041 3.566 15.251 1.00 60.72 126 PRO A CA 1
ATOM 916 C C . PRO A 1 126 ? -6.555 4.768 14.440 1.00 60.72 126 PRO A C 1
ATOM 918 O O . PRO A 1 126 ? -6.730 5.903 14.867 1.00 60.72 126 PRO A O 1
ATOM 921 N N . VAL A 1 127 ? -5.962 4.525 13.271 1.00 64.69 127 VAL A N 1
ATOM 922 C CA . VAL A 1 127 ? -5.442 5.595 12.407 1.00 64.69 127 VAL A CA 1
ATOM 923 C C . VAL A 1 127 ? -6.590 6.485 11.914 1.00 64.69 127 VAL A C 1
ATOM 925 O O . VAL A 1 127 ? -7.543 5.995 11.310 1.00 64.69 127 VAL A O 1
ATOM 928 N N . HIS A 1 128 ? -6.480 7.791 12.129 1.00 69.31 128 HIS A N 1
ATOM 929 C CA . HIS A 1 128 ? -7.335 8.819 11.564 1.00 69.31 128 HIS A CA 1
ATOM 930 C C . HIS A 1 128 ? -7.186 8.822 10.044 1.00 69.31 128 HIS A C 1
ATOM 932 O O . HIS A 1 128 ? -6.129 9.126 9.483 1.00 69.31 128 HIS A O 1
ATOM 938 N N . GLU A 1 129 ? -8.284 8.506 9.366 1.00 68.62 129 GLU A N 1
ATOM 939 C CA . GLU A 1 129 ? -8.354 8.427 7.906 1.00 68.62 129 GLU A CA 1
ATOM 940 C C . GLU A 1 129 ? -7.865 9.712 7.238 1.00 68.62 129 GLU A C 1
ATOM 942 O O . GLU A 1 129 ? -7.065 9.640 6.314 1.00 68.62 129 GLU A O 1
ATOM 947 N N . GLY A 1 130 ? -8.229 10.885 7.764 1.00 72.50 130 GLY A N 1
ATOM 948 C CA . GLY A 1 130 ? -7.745 12.166 7.244 1.00 72.50 130 GLY A CA 1
ATOM 949 C C . GLY A 1 130 ? -6.217 12.328 7.286 1.00 72.50 130 GLY A C 1
ATOM 950 O O . GLY A 1 130 ? -5.644 12.861 6.341 1.00 72.50 130 GLY A O 1
ATOM 951 N N . ALA A 1 131 ? -5.529 11.838 8.328 1.00 75.69 131 ALA A N 1
ATOM 952 C CA . ALA A 1 131 ? -4.065 11.892 8.403 1.00 75.69 131 ALA A CA 1
ATOM 953 C C . ALA A 1 131 ? -3.441 10.924 7.405 1.00 75.69 131 ALA A C 1
ATOM 955 O O . ALA A 1 131 ? -2.462 11.262 6.742 1.00 75.69 131 ALA A O 1
ATOM 956 N N . ARG A 1 132 ? -4.019 9.725 7.289 1.00 77.00 132 ARG A N 1
ATOM 957 C CA . ARG A 1 132 ? -3.568 8.709 6.341 1.00 77.00 132 ARG A CA 1
ATOM 958 C C . ARG A 1 132 ? -3.709 9.193 4.901 1.00 77.00 132 ARG A C 1
ATOM 960 O O . ARG A 1 132 ? -2.724 9.132 4.172 1.00 77.00 132 ARG A O 1
ATOM 967 N N . SER A 1 133 ? -4.886 9.682 4.517 1.00 76.12 133 SER A N 1
ATOM 968 C CA . SER A 1 133 ? -5.140 10.191 3.167 1.00 76.12 133 SER A CA 1
ATOM 969 C C . SER A 1 133 ? -4.240 11.383 2.864 1.00 76.12 133 SER A C 1
ATOM 971 O O . SER A 1 133 ? -3.554 11.375 1.851 1.00 76.12 133 SER A O 1
ATOM 973 N N . PHE A 1 134 ? -4.102 12.332 3.800 1.00 83.88 134 PHE A N 1
ATOM 974 C CA . PHE A 1 134 ? -3.169 13.449 3.641 1.00 83.88 134 PHE A CA 1
ATOM 975 C C . PHE A 1 134 ? -1.724 12.984 3.403 1.00 83.88 134 PHE A C 1
ATOM 977 O O . PHE A 1 134 ? -1.064 13.475 2.490 1.00 83.88 134 PHE A O 1
ATOM 984 N N . LEU A 1 135 ? -1.218 12.037 4.200 1.00 82.62 135 LEU A N 1
ATOM 985 C CA . LEU A 1 135 ? 0.142 11.513 4.036 1.00 82.62 135 LEU A CA 1
ATOM 986 C C . LEU A 1 135 ? 0.311 10.731 2.730 1.00 82.62 135 LEU A C 1
ATOM 988 O O . LEU A 1 135 ? 1.371 10.813 2.108 1.00 82.62 135 LEU A O 1
ATOM 992 N N . GLN A 1 136 ? -0.716 9.995 2.307 1.00 82.19 136 GLN A N 1
ATOM 993 C CA . GLN A 1 136 ? -0.723 9.264 1.044 1.00 82.19 136 GLN A CA 1
ATOM 994 C C . GLN A 1 136 ? -0.694 10.222 -0.152 1.00 82.19 136 GLN A C 1
ATOM 996 O O . GLN A 1 136 ? 0.148 10.053 -1.035 1.00 82.19 136 GLN A O 1
ATOM 1001 N N . ASP A 1 137 ? -1.534 11.255 -0.146 1.00 84.69 137 ASP A N 1
ATOM 1002 C CA . ASP A 1 137 ? -1.612 12.257 -1.210 1.00 84.69 137 ASP A CA 1
ATOM 1003 C C . ASP A 1 137 ? -0.345 13.108 -1.264 1.00 84.69 137 ASP A C 1
ATOM 1005 O O . ASP A 1 137 ? 0.239 13.311 -2.330 1.00 84.69 137 ASP A O 1
ATOM 1009 N N . PHE A 1 138 ? 0.136 13.565 -0.107 1.00 88.44 138 PHE A N 1
ATOM 1010 C CA . PHE A 1 138 ? 1.386 14.310 -0.012 1.00 88.44 138 PHE A CA 1
ATOM 1011 C C . PHE A 1 138 ? 2.574 13.475 -0.505 1.00 88.44 138 PHE A C 1
ATOM 1013 O O . PHE A 1 138 ? 3.387 13.961 -1.297 1.00 88.44 138 PHE A O 1
ATOM 1020 N N . GLY A 1 139 ? 2.666 12.216 -0.066 1.00 86.12 139 GLY A N 1
ATOM 1021 C CA . GLY A 1 139 ? 3.719 11.292 -0.473 1.00 86.12 139 GLY A CA 1
ATOM 1022 C C . GLY A 1 139 ? 3.692 11.014 -1.973 1.00 86.12 139 GLY A C 1
ATOM 1023 O O . GLY A 1 139 ? 4.729 11.108 -2.630 1.00 86.12 139 GLY A O 1
ATOM 1024 N N . LEU A 1 140 ? 2.509 10.747 -2.532 1.00 86.56 140 LEU A N 1
ATOM 1025 C CA . LEU A 1 140 ? 2.329 10.509 -3.960 1.00 86.56 140 LEU A CA 1
ATOM 1026 C C . LEU A 1 140 ? 2.684 11.746 -4.795 1.00 86.56 140 LEU A C 1
ATOM 1028 O O . LEU A 1 140 ? 3.466 11.639 -5.739 1.00 86.56 140 LEU A O 1
ATOM 1032 N N . ASN A 1 141 ? 2.171 12.921 -4.429 1.00 89.38 141 ASN A N 1
ATOM 1033 C CA . ASN A 1 141 ? 2.442 14.163 -5.155 1.00 89.38 141 ASN A CA 1
ATOM 1034 C C . ASN A 1 141 ? 3.930 14.532 -5.108 1.00 89.38 141 ASN A C 1
ATOM 1036 O O . ASN A 1 141 ? 4.513 14.895 -6.131 1.00 89.38 141 ASN A O 1
ATOM 1040 N N . THR A 1 142 ? 4.573 14.372 -3.948 1.00 90.94 142 THR A N 1
ATOM 1041 C CA . THR A 1 142 ? 6.018 14.601 -3.799 1.00 90.94 142 THR A CA 1
ATOM 1042 C C . THR A 1 142 ? 6.823 13.604 -4.629 1.00 90.94 142 THR A C 1
ATOM 1044 O O . THR A 1 142 ? 7.760 13.997 -5.324 1.00 90.94 142 THR A O 1
ATOM 1047 N N . PHE A 1 143 ? 6.442 12.323 -4.614 1.00 86.44 143 PHE A N 1
ATOM 1048 C CA . PHE A 1 143 ? 7.077 11.292 -5.432 1.00 86.44 143 PHE A CA 1
ATOM 1049 C C . PHE A 1 143 ? 6.984 11.621 -6.925 1.00 86.44 143 PHE A C 1
ATOM 1051 O O . PHE A 1 143 ? 8.003 11.604 -7.615 1.00 86.44 143 PHE A O 1
ATOM 1058 N N . VAL A 1 144 ? 5.794 11.980 -7.418 1.00 86.94 144 VAL A N 1
ATOM 1059 C CA . VAL A 1 144 ? 5.582 12.361 -8.822 1.00 86.94 144 VAL A CA 1
ATOM 1060 C C . VAL A 1 144 ? 6.400 13.599 -9.185 1.00 86.94 144 VAL A C 1
ATOM 1062 O O . VAL A 1 144 ? 7.033 13.609 -10.243 1.00 86.94 144 VAL A O 1
ATOM 1065 N N . ALA A 1 145 ? 6.455 14.613 -8.318 1.00 92.38 145 ALA A N 1
ATOM 1066 C CA . ALA A 1 145 ? 7.252 15.818 -8.549 1.00 92.38 145 ALA A CA 1
ATOM 1067 C C . ALA A 1 145 ? 8.755 15.502 -8.665 1.00 92.38 145 ALA A C 1
ATOM 1069 O O . ALA A 1 145 ? 9.406 15.911 -9.628 1.00 92.38 145 ALA A O 1
ATOM 1070 N N . VAL A 1 146 ? 9.301 14.722 -7.726 1.00 90.56 146 VAL A N 1
ATOM 1071 C CA . VAL A 1 146 ? 10.720 14.329 -7.725 1.00 90.56 146 VAL A CA 1
ATOM 1072 C C . VAL A 1 146 ? 11.044 13.425 -8.914 1.00 90.56 146 VAL A C 1
ATOM 1074 O O . VAL A 1 146 ? 12.059 13.635 -9.581 1.00 90.56 146 VAL A O 1
ATOM 1077 N N . LEU A 1 147 ? 10.191 12.445 -9.221 1.00 88.19 147 LEU A N 1
ATOM 1078 C CA . LEU A 1 147 ? 10.365 11.568 -10.378 1.00 88.19 147 LEU A CA 1
ATOM 1079 C C . LEU A 1 147 ? 10.373 12.378 -11.680 1.00 88.19 147 LEU A C 1
ATOM 1081 O O . LEU A 1 147 ? 11.269 12.203 -12.505 1.00 88.19 147 LEU A O 1
ATOM 1085 N N . SER A 1 148 ? 9.424 13.303 -11.831 1.00 87.06 148 SER A N 1
ATOM 1086 C CA . SER A 1 148 ? 9.325 14.175 -13.007 1.00 87.06 148 SER A CA 1
ATOM 1087 C C . SER A 1 148 ? 10.563 15.057 -13.160 1.00 87.06 148 SER A C 1
ATOM 1089 O O . SER A 1 148 ? 11.085 15.186 -14.265 1.00 87.06 148 SER A O 1
ATOM 1091 N N . ALA A 1 149 ? 11.094 15.601 -12.062 1.00 91.94 149 ALA A N 1
ATOM 1092 C CA . ALA A 1 149 ? 12.323 16.392 -12.087 1.00 91.94 149 ALA A CA 1
ATOM 1093 C C . ALA A 1 149 ? 13.560 15.559 -12.477 1.00 91.94 149 ALA A C 1
ATOM 1095 O O . ALA A 1 149 ? 14.405 16.030 -13.236 1.00 91.94 149 ALA A O 1
ATOM 1096 N N . ASN A 1 150 ? 13.665 14.313 -12.001 1.00 90.94 150 ASN A N 1
ATOM 1097 C CA . ASN A 1 150 ? 14.815 13.441 -12.280 1.00 90.94 150 ASN A CA 1
ATOM 1098 C C . ASN A 1 150 ? 14.778 12.801 -13.675 1.00 90.94 150 ASN A C 1
ATOM 1100 O O . ASN A 1 150 ? 15.824 12.551 -14.279 1.00 90.94 150 ASN A O 1
ATOM 1104 N N . VAL A 1 151 ? 13.584 12.481 -14.173 1.00 87.12 151 VAL A N 1
ATOM 1105 C CA . VAL A 1 151 ? 13.391 11.726 -15.420 1.00 87.12 151 VAL A CA 1
ATOM 1106 C C . VAL A 1 151 ? 12.985 12.638 -16.582 1.00 87.12 151 VAL A C 1
ATOM 1108 O O . VAL A 1 151 ? 13.165 12.259 -17.736 1.00 87.12 151 VAL A O 1
ATOM 1111 N N . GLY A 1 152 ? 12.526 13.865 -16.318 1.00 83.62 152 GLY A N 1
ATOM 1112 C CA . GLY A 1 152 ? 12.032 14.792 -17.340 1.00 83.62 152 GLY A CA 1
ATOM 1113 C C . GLY A 1 152 ? 13.040 15.095 -18.451 1.00 83.62 152 GLY A C 1
ATOM 1114 O O . GLY A 1 152 ? 12.694 15.021 -19.627 1.00 83.62 152 GLY A O 1
ATOM 1115 N N . SER A 1 153 ? 14.310 15.339 -18.113 1.00 82.50 153 SER A N 1
ATOM 1116 C CA . SER A 1 153 ? 15.362 15.568 -19.119 1.00 82.50 153 SER A CA 1
ATOM 1117 C C . SER A 1 153 ? 15.635 14.329 -19.980 1.00 82.50 153 SER A C 1
ATOM 1119 O O . SER A 1 153 ? 15.826 14.452 -21.189 1.00 82.50 153 SER A O 1
ATOM 1121 N N . LYS A 1 154 ? 15.583 13.128 -19.387 1.00 81.75 154 LYS A N 1
ATOM 1122 C CA . LYS A 1 154 ? 15.716 11.851 -20.109 1.00 81.75 154 LYS A CA 1
ATOM 1123 C C . LYS A 1 154 ? 14.546 11.623 -21.059 1.00 81.75 154 LYS A C 1
ATOM 1125 O O . LYS A 1 154 ? 14.762 11.140 -22.163 1.00 81.75 154 LYS A O 1
ATOM 1130 N N . VAL A 1 155 ? 13.331 11.992 -20.652 1.00 78.12 155 VAL A N 1
ATOM 1131 C CA . VAL A 1 155 ? 12.133 11.914 -21.500 1.00 78.12 155 VAL A CA 1
ATOM 1132 C C . VAL A 1 155 ? 12.261 12.863 -22.686 1.00 78.12 155 VAL A C 1
ATOM 1134 O O . VAL A 1 155 ? 12.069 12.428 -23.812 1.00 78.12 155 VAL A O 1
ATOM 1137 N N . ILE A 1 156 ? 12.661 14.119 -22.469 1.00 79.62 156 ILE A N 1
ATOM 1138 C CA . ILE A 1 156 ? 12.860 15.085 -23.563 1.00 79.62 156 ILE A CA 1
ATOM 1139 C C . ILE A 1 156 ? 13.936 14.595 -24.542 1.00 79.62 156 ILE A C 1
ATOM 1141 O O . ILE A 1 156 ? 13.733 14.661 -25.751 1.00 79.62 156 ILE A O 1
ATOM 1145 N N . ALA A 1 157 ? 15.048 14.053 -24.037 1.00 78.00 157 ALA A N 1
ATOM 1146 C CA . ALA A 1 157 ? 16.101 13.487 -24.879 1.00 78.00 157 ALA A CA 1
ATOM 1147 C C . ALA A 1 157 ? 15.631 12.243 -25.657 1.00 78.00 157 ALA A C 1
ATOM 1149 O O . ALA A 1 157 ? 15.942 12.109 -26.836 1.00 78.00 157 ALA A O 1
ATOM 1150 N N . ALA A 1 158 ? 14.852 11.357 -25.026 1.00 73.12 158 ALA A N 1
ATOM 1151 C CA . ALA A 1 158 ? 14.289 10.166 -25.667 1.00 73.12 158 ALA A CA 1
ATOM 1152 C C . ALA A 1 158 ? 13.196 10.495 -26.700 1.00 73.12 158 ALA A C 1
ATOM 1154 O O . ALA A 1 158 ? 12.992 9.738 -27.646 1.00 73.12 158 ALA A O 1
ATOM 1155 N N . LEU A 1 159 ? 12.507 11.627 -26.529 1.00 72.31 159 LEU A N 1
ATOM 1156 C CA . LEU A 1 159 ? 11.534 12.161 -27.479 1.00 72.31 159 LEU A CA 1
ATOM 1157 C C . LEU A 1 159 ? 12.190 12.992 -28.602 1.00 72.31 159 LEU A C 1
ATOM 1159 O O . LEU A 1 159 ? 11.491 13.469 -29.490 1.00 72.31 159 LEU A O 1
ATOM 1163 N N . GLY A 1 160 ? 13.514 13.170 -28.598 1.00 68.06 160 GLY A N 1
ATOM 1164 C CA . GLY A 1 160 ? 14.239 13.822 -29.689 1.00 68.06 160 GLY A CA 1
ATOM 1165 C C . GLY A 1 160 ? 14.479 12.878 -30.876 1.00 68.06 160 GLY A C 1
ATOM 1166 O O . GLY A 1 160 ? 15.090 11.824 -30.716 1.00 68.06 160 GLY A O 1
ATOM 1167 N N . GLY A 1 161 ? 14.047 13.276 -32.080 1.00 71.38 161 GLY A N 1
ATOM 1168 C CA . GLY A 1 161 ? 14.329 12.587 -33.353 1.00 71.38 161 GLY A CA 1
ATOM 1169 C C . GLY A 1 161 ? 13.207 11.678 -33.884 1.00 71.38 161 GLY A C 1
ATOM 1170 O O . GLY A 1 161 ? 12.105 11.635 -33.339 1.00 71.38 161 GLY A O 1
ATOM 1171 N N . ASP A 1 162 ? 13.498 10.925 -34.953 1.00 68.06 162 ASP A N 1
ATOM 1172 C CA . ASP A 1 162 ? 12.539 10.038 -35.653 1.00 68.06 162 ASP A CA 1
ATOM 1173 C C . ASP A 1 162 ? 12.066 8.842 -34.804 1.00 68.06 162 ASP A C 1
ATOM 1175 O O . ASP A 1 162 ? 11.065 8.185 -35.102 1.00 68.06 162 ASP A O 1
ATOM 1179 N N . THR A 1 163 ? 12.754 8.573 -33.695 1.00 67.38 163 THR A N 1
ATOM 1180 C CA . THR A 1 163 ? 12.399 7.551 -32.706 1.00 67.38 163 THR A CA 1
ATOM 1181 C C . THR A 1 163 ? 11.147 7.892 -31.899 1.00 67.38 163 THR A C 1
ATOM 1183 O O . THR A 1 163 ? 10.600 6.993 -31.262 1.00 67.38 163 THR A O 1
ATOM 1186 N N . ILE A 1 164 ? 10.649 9.136 -31.936 1.00 73.69 164 ILE A N 1
ATOM 1187 C CA . ILE A 1 164 ? 9.504 9.573 -31.121 1.00 73.69 164 ILE A CA 1
ATOM 1188 C C . ILE A 1 164 ? 8.228 8.778 -31.429 1.00 73.69 164 ILE A C 1
ATOM 1190 O O . ILE A 1 164 ? 7.519 8.367 -30.513 1.00 73.69 164 ILE A O 1
ATOM 1194 N N . PHE A 1 165 ? 7.963 8.500 -32.710 1.00 73.81 165 PHE A N 1
ATOM 1195 C CA . PHE A 1 165 ? 6.763 7.780 -33.140 1.00 73.81 165 PHE A CA 1
ATOM 1196 C C . PHE A 1 165 ? 6.829 6.303 -32.759 1.00 73.81 165 PHE A C 1
ATOM 1198 O O . PHE A 1 165 ? 5.837 5.734 -32.307 1.00 73.81 165 PHE A O 1
ATOM 1205 N N . TRP A 1 166 ? 8.011 5.695 -32.876 1.00 78.00 166 TRP A N 1
ATOM 1206 C CA . TRP A 1 166 ? 8.237 4.313 -32.462 1.00 78.00 166 TRP A CA 1
ATOM 1207 C C . TRP A 1 166 ? 8.199 4.158 -30.943 1.00 78.00 166 TRP A C 1
ATOM 1209 O O . TRP A 1 166 ? 7.568 3.229 -30.445 1.00 78.00 166 TRP A O 1
ATOM 1219 N N . LEU A 1 167 ? 8.809 5.083 -30.200 1.00 78.75 167 LEU A N 1
ATOM 1220 C CA . LEU A 1 167 ? 8.825 5.057 -28.740 1.00 78.75 167 LEU A CA 1
ATOM 1221 C C . LEU A 1 167 ? 7.430 5.312 -28.160 1.00 78.75 167 LEU A C 1
ATOM 1223 O O . LEU A 1 167 ? 7.006 4.584 -27.265 1.00 78.75 167 LEU A O 1
ATOM 1227 N N . ALA A 1 168 ?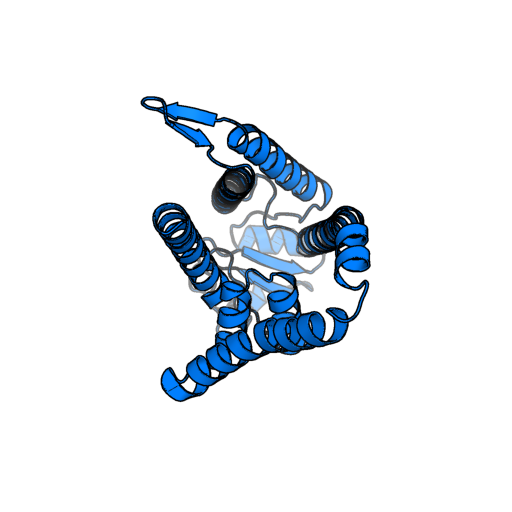 6.697 6.294 -28.692 1.00 79.06 168 ALA A N 1
ATOM 1228 C CA . ALA A 1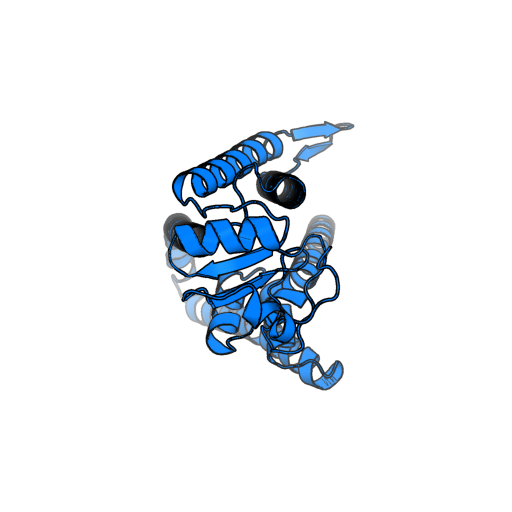 168 ? 5.316 6.551 -28.298 1.00 79.06 168 ALA A CA 1
ATOM 1229 C C . ALA A 1 168 ? 4.413 5.365 -28.661 1.00 79.06 168 ALA A C 1
ATOM 1231 O O . ALA A 1 168 ? 3.681 4.875 -27.810 1.00 79.06 168 ALA A O 1
ATOM 1232 N N . GLY A 1 169 ? 4.513 4.837 -29.885 1.00 83.56 169 GLY A N 1
ATOM 1233 C CA . GLY A 1 169 ? 3.703 3.702 -30.327 1.00 83.56 169 GLY A CA 1
ATOM 1234 C C . GLY A 1 169 ? 3.949 2.442 -29.495 1.00 83.56 169 GLY A C 1
ATOM 1235 O O . GLY A 1 169 ? 3.021 1.901 -28.892 1.00 83.56 169 GLY A O 1
ATOM 1236 N N . ILE A 1 170 ? 5.203 1.994 -29.412 1.00 85.19 170 ILE A N 1
ATOM 1237 C CA . ILE A 1 170 ? 5.571 0.784 -28.665 1.00 85.19 170 ILE A CA 1
ATOM 1238 C C . ILE A 1 170 ? 5.328 0.988 -27.169 1.00 85.19 170 ILE A C 1
ATOM 1240 O O . ILE A 1 170 ? 4.779 0.099 -26.525 1.00 85.19 170 ILE A O 1
ATOM 1244 N N . GLY A 1 171 ? 5.682 2.150 -26.615 1.00 84.44 171 GLY A N 1
ATOM 1245 C CA . GLY A 1 171 ? 5.494 2.459 -25.198 1.00 84.44 171 GLY A CA 1
ATOM 1246 C C . GLY A 1 171 ? 4.022 2.481 -24.794 1.00 84.44 171 GLY A C 1
ATOM 1247 O O . GLY A 1 171 ? 3.652 1.853 -23.803 1.00 84.44 171 GLY A O 1
ATOM 1248 N N . THR A 1 172 ? 3.164 3.133 -25.580 1.00 85.25 172 THR A N 1
ATOM 1249 C CA . THR A 1 172 ? 1.717 3.170 -25.333 1.00 85.25 172 THR A CA 1
ATOM 1250 C C . THR A 1 172 ? 1.098 1.781 -25.453 1.00 85.25 172 THR A C 1
ATOM 1252 O O . THR A 1 172 ? 0.347 1.374 -24.565 1.00 85.25 172 THR A O 1
ATOM 1255 N N . VAL A 1 173 ? 1.445 1.015 -26.492 1.00 89.44 173 VAL A N 1
ATOM 1256 C CA . VAL A 1 173 ? 0.946 -0.360 -26.653 1.00 89.44 173 VAL A CA 1
ATOM 1257 C C . VAL A 1 173 ? 1.435 -1.250 -25.509 1.00 89.44 173 VAL A C 1
ATOM 1259 O O . VAL A 1 173 ? 0.631 -1.950 -24.901 1.00 89.44 173 VAL A O 1
ATOM 1262 N N . ALA A 1 174 ? 2.715 -1.188 -25.147 1.00 87.19 174 ALA A N 1
ATOM 1263 C CA . ALA A 1 174 ? 3.272 -1.961 -24.039 1.00 87.19 174 ALA A CA 1
ATOM 1264 C C . ALA A 1 174 ? 2.706 -1.545 -22.670 1.00 87.19 174 ALA A C 1
ATOM 1266 O O . ALA A 1 174 ? 2.651 -2.368 -21.759 1.00 87.19 174 ALA A O 1
ATOM 1267 N N . ALA A 1 175 ? 2.271 -0.294 -22.505 1.00 86.25 175 ALA A N 1
ATOM 1268 C CA . ALA A 1 175 ? 1.660 0.181 -21.268 1.00 86.25 175 ALA A CA 1
ATOM 1269 C C . ALA A 1 175 ? 0.184 -0.221 -21.137 1.00 86.25 175 ALA A C 1
ATOM 1271 O O . ALA A 1 175 ? -0.250 -0.530 -20.030 1.00 86.25 175 ALA A O 1
ATOM 1272 N N . LEU A 1 176 ? -0.580 -0.220 -22.234 1.00 88.06 176 LEU A N 1
ATOM 1273 C CA . LEU A 1 176 ? -2.028 -0.476 -22.224 1.00 88.06 176 LEU A CA 1
ATOM 1274 C C . LEU A 1 176 ? -2.381 -1.944 -22.449 1.00 88.06 176 LEU A C 1
ATOM 1276 O O . LEU A 1 176 ? -3.286 -2.470 -21.801 1.00 88.06 176 LEU A O 1
ATOM 1280 N N . LEU A 1 177 ? -1.686 -2.609 -23.370 1.00 91.94 177 LEU A N 1
ATOM 1281 C CA . LEU A 1 177 ? -2.093 -3.921 -23.855 1.00 91.94 177 LEU A CA 1
ATOM 1282 C C . LEU A 1 177 ? -1.942 -5.018 -22.785 1.00 91.94 177 LEU A C 1
ATOM 1284 O O . LEU A 1 177 ? -2.910 -5.750 -22.580 1.00 91.94 177 LEU A O 1
ATOM 1288 N N . PRO A 1 178 ? -0.818 -5.136 -22.045 1.00 90.25 178 PRO A N 1
ATOM 1289 C CA . PRO A 1 178 ? -0.687 -6.176 -21.026 1.00 90.25 178 PRO A CA 1
ATOM 1290 C C . PRO A 1 178 ? -1.694 -6.039 -19.871 1.00 90.25 178 PRO A C 1
ATOM 1292 O O . PRO A 1 178 ? -2.322 -7.047 -19.547 1.00 90.25 178 PRO A O 1
ATOM 1295 N N . PRO A 1 179 ? -1.926 -4.847 -19.275 1.00 89.69 179 PRO A N 1
ATOM 1296 C CA . PRO A 1 179 ? -2.960 -4.688 -18.252 1.00 89.69 179 PRO A CA 1
ATOM 1297 C C . PRO A 1 179 ? -4.365 -4.984 -18.775 1.00 89.69 179 PRO A C 1
ATOM 1299 O O . PRO A 1 179 ? -5.134 -5.643 -18.082 1.00 89.69 179 PRO A O 1
ATOM 1302 N N . LEU A 1 180 ? -4.685 -4.564 -20.005 1.00 90.81 180 LEU A N 1
ATOM 1303 C CA . LEU A 1 180 ? -5.991 -4.828 -20.608 1.00 90.81 180 LEU A CA 1
ATOM 1304 C C . LEU A 1 180 ? -6.216 -6.328 -20.829 1.00 90.81 180 LEU A C 1
ATOM 1306 O O . LEU A 1 180 ? -7.281 -6.850 -20.508 1.00 90.81 180 LEU A O 1
ATOM 1310 N N . ILE A 1 181 ? -5.207 -7.041 -21.337 1.00 92.44 181 ILE A N 1
ATOM 1311 C CA . ILE A 1 181 ? -5.275 -8.497 -21.496 1.00 92.44 181 ILE A CA 1
ATOM 1312 C C . ILE A 1 181 ? -5.409 -9.169 -20.128 1.00 92.44 181 ILE A C 1
ATOM 1314 O O . ILE A 1 181 ? -6.272 -10.028 -19.969 1.00 92.44 181 ILE A O 1
ATOM 1318 N N . ALA A 1 182 ? -4.607 -8.772 -19.136 1.00 89.94 182 ALA A N 1
ATOM 1319 C CA . ALA A 1 182 ? -4.682 -9.326 -17.786 1.00 89.94 182 ALA A CA 1
ATOM 1320 C C . ALA A 1 182 ? -6.074 -9.126 -17.164 1.00 89.94 182 ALA A C 1
ATOM 1322 O O . ALA A 1 182 ? -6.635 -10.066 -16.602 1.00 89.94 182 ALA A O 1
ATOM 1323 N N . PHE A 1 183 ? -6.665 -7.943 -17.342 1.00 91.31 183 PHE A N 1
ATOM 1324 C CA . PHE A 1 183 ? -8.025 -7.641 -16.907 1.00 91.31 183 PHE A CA 1
ATOM 1325 C C . PHE A 1 183 ? -9.072 -8.519 -17.609 1.00 91.31 183 PHE A C 1
ATOM 1327 O O . PHE A 1 183 ? -9.911 -9.138 -16.953 1.00 91.31 183 PHE A O 1
ATOM 1334 N N . LEU A 1 184 ? -9.003 -8.632 -18.939 1.00 91.69 184 LEU A N 1
ATOM 1335 C CA . LEU A 1 184 ? -9.931 -9.460 -19.715 1.00 91.69 184 LEU A CA 1
ATOM 1336 C C . LEU A 1 184 ? -9.812 -10.945 -19.362 1.00 91.69 184 LEU A C 1
ATOM 1338 O O . LEU A 1 184 ? -10.825 -11.640 -19.292 1.00 91.69 184 LEU A O 1
ATOM 1342 N N . VAL A 1 185 ? -8.596 -11.435 -19.121 1.00 92.62 185 VAL A N 1
ATOM 1343 C CA . VAL A 1 185 ? -8.350 -12.805 -18.657 1.00 92.62 185 VAL A CA 1
ATOM 1344 C C . VAL A 1 185 ? -8.929 -13.005 -17.254 1.00 92.62 185 VAL A C 1
ATOM 1346 O O . VAL A 1 185 ? -9.604 -14.008 -17.020 1.00 92.62 185 VAL A O 1
ATOM 1349 N N . GLY A 1 186 ? -8.744 -12.042 -16.347 1.00 89.44 186 GLY A N 1
ATOM 1350 C CA . GLY A 1 186 ? -9.327 -12.062 -15.003 1.00 89.44 186 GLY A CA 1
ATOM 1351 C C . GLY A 1 186 ? -10.847 -12.223 -15.021 1.00 89.44 186 GLY A C 1
ATOM 1352 O O . GLY A 1 186 ? -11.388 -13.103 -14.351 1.00 89.44 186 GLY A O 1
ATOM 1353 N N . ILE A 1 187 ? -11.539 -11.450 -15.857 1.00 92.81 187 ILE A N 1
ATOM 1354 C CA . ILE A 1 187 ? -13.000 -11.546 -15.976 1.00 92.81 187 ILE A CA 1
ATOM 1355 C C . ILE A 1 187 ? -13.422 -12.817 -16.718 1.00 92.81 187 ILE A C 1
ATOM 1357 O O . ILE A 1 187 ? -14.299 -13.545 -16.258 1.00 92.81 187 ILE A O 1
ATOM 1361 N N . LYS A 1 188 ? -12.831 -13.097 -17.884 1.00 90.44 188 LYS A N 1
ATOM 1362 C CA . LYS A 1 188 ? -13.371 -14.096 -18.819 1.00 90.44 188 LYS A CA 1
ATOM 1363 C C . LYS A 1 188 ? -12.917 -15.525 -18.533 1.00 90.44 188 LYS A C 1
ATOM 1365 O O . LYS A 1 188 ? -13.668 -16.453 -18.813 1.00 90.44 188 LYS A O 1
ATOM 1370 N N . VAL A 1 189 ? -11.704 -15.710 -18.013 1.00 93.81 189 VAL A N 1
ATOM 1371 C CA . VAL A 1 189 ? -11.144 -17.039 -17.710 1.00 93.81 189 VAL A CA 1
ATOM 1372 C C . VAL A 1 189 ? -11.368 -17.395 -16.246 1.00 93.81 189 VAL A C 1
ATOM 1374 O O . VAL A 1 189 ? -11.784 -18.510 -15.949 1.00 93.81 189 VAL A O 1
ATOM 1377 N N . PHE A 1 190 ? -11.124 -16.448 -15.337 1.00 90.06 190 PHE A N 1
ATOM 1378 C CA . PHE A 1 190 ? -11.227 -16.689 -13.895 1.00 90.06 190 PHE A CA 1
ATOM 1379 C C . PHE A 1 190 ? -12.580 -16.291 -13.292 1.00 90.06 190 PHE A C 1
ATOM 1381 O O . PHE A 1 190 ? -12.827 -16.587 -12.125 1.00 90.06 190 PHE A O 1
ATOM 1388 N N . GLY A 1 191 ? -13.466 -15.644 -14.060 1.00 90.19 191 GLY A N 1
ATOM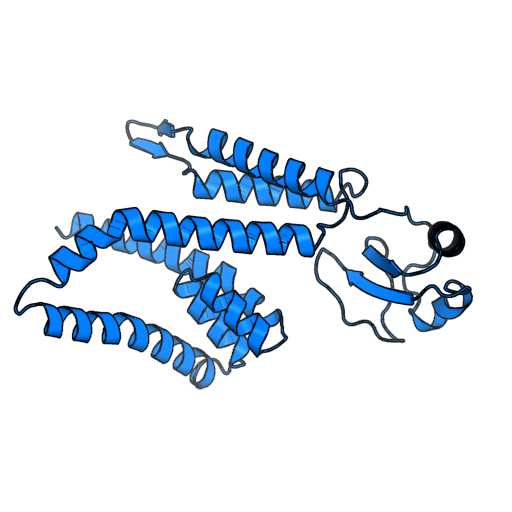 1389 C CA . GLY A 1 191 ? -14.793 -15.249 -13.581 1.00 90.19 191 GLY A CA 1
ATOM 1390 C C . GLY A 1 191 ? -14.753 -14.191 -12.476 1.00 90.19 191 GLY A C 1
ATOM 1391 O O . GLY A 1 191 ? -15.675 -14.123 -11.663 1.00 90.19 191 GLY A O 1
ATOM 1392 N N . LEU A 1 192 ? -13.676 -13.402 -12.395 1.00 89.81 192 LEU A N 1
ATOM 1393 C CA . LEU A 1 192 ? -13.516 -12.393 -11.353 1.00 89.81 192 LEU A CA 1
ATOM 1394 C C . LEU A 1 192 ? -14.478 -11.222 -11.573 1.00 89.81 192 LEU A C 1
ATOM 1396 O O . LEU A 1 192 ? -14.765 -10.824 -12.702 1.00 89.81 192 LEU A O 1
ATOM 1400 N N . ASN A 1 193 ? -14.929 -10.623 -10.470 1.00 92.12 193 ASN A N 1
ATOM 1401 C CA . ASN A 1 193 ? -15.596 -9.325 -10.507 1.00 92.12 193 ASN A CA 1
ATOM 1402 C C . ASN A 1 193 ? -14.651 -8.276 -11.127 1.00 92.12 193 ASN A C 1
ATOM 1404 O O . ASN A 1 193 ? -13.448 -8.305 -10.854 1.00 92.12 193 ASN A O 1
ATOM 1408 N N . SER A 1 194 ? -15.186 -7.343 -11.921 1.00 90.25 194 SER A N 1
ATOM 1409 C CA . SER A 1 194 ? -14.393 -6.308 -12.599 1.00 90.25 194 SER A CA 1
ATOM 1410 C C . SER A 1 194 ? -13.516 -5.510 -11.633 1.00 90.25 194 SER A C 1
ATOM 1412 O O . SER A 1 194 ? -12.326 -5.366 -11.884 1.00 90.25 194 SER A O 1
ATOM 1414 N N . VAL A 1 195 ? -14.052 -5.118 -10.475 1.00 91.06 195 VAL A N 1
ATOM 1415 C CA . VAL A 1 195 ? -13.336 -4.342 -9.449 1.00 91.06 195 VAL A CA 1
ATOM 1416 C C . VAL A 1 195 ? -12.167 -5.135 -8.850 1.00 91.06 195 VAL A C 1
ATOM 1418 O O . VAL A 1 195 ? -11.094 -4.589 -8.600 1.00 91.06 195 VAL A O 1
ATOM 1421 N N . ILE A 1 196 ? -12.337 -6.448 -8.660 1.00 91.88 196 ILE A N 1
ATOM 1422 C CA . ILE A 1 196 ? -11.269 -7.340 -8.175 1.00 91.88 196 ILE A CA 1
ATOM 1423 C C . ILE A 1 196 ? -10.207 -7.529 -9.264 1.00 91.88 196 ILE A C 1
ATOM 1425 O O . ILE A 1 196 ? -9.010 -7.489 -8.981 1.00 91.88 196 ILE A O 1
ATOM 1429 N N . SER A 1 197 ? -10.628 -7.715 -10.515 1.00 92.62 197 SER A N 1
ATOM 1430 C CA . SER A 1 197 ? -9.715 -7.876 -11.647 1.00 92.62 197 SER A CA 1
ATOM 1431 C C . SER A 1 197 ? -8.869 -6.616 -11.879 1.00 92.62 197 SER A C 1
ATOM 1433 O O . SER A 1 197 ? -7.656 -6.715 -12.067 1.00 92.62 197 SER A O 1
ATOM 1435 N N . ASP A 1 198 ? -9.474 -5.431 -11.778 1.00 91.62 198 ASP A N 1
ATOM 1436 C CA . ASP A 1 198 ? -8.782 -4.139 -11.853 1.00 91.62 198 ASP A CA 1
ATOM 1437 C C . ASP A 1 198 ? -7.815 -3.930 -10.675 1.00 91.62 198 ASP A C 1
ATOM 1439 O O . ASP A 1 198 ? -6.672 -3.491 -10.856 1.00 91.62 198 ASP A O 1
ATOM 1443 N N . GLY A 1 199 ? -8.222 -4.318 -9.463 1.00 90.50 199 GLY A N 1
ATOM 1444 C CA . GLY A 1 199 ? -7.353 -4.326 -8.283 1.00 90.50 199 GLY A CA 1
ATOM 1445 C C . GLY A 1 199 ? -6.122 -5.230 -8.444 1.00 90.50 199 GLY A C 1
ATOM 1446 O O . GLY A 1 199 ? -5.003 -4.858 -8.083 1.00 90.50 199 GLY A O 1
ATOM 1447 N N . ALA A 1 200 ? -6.297 -6.404 -9.054 1.00 91.62 200 ALA A N 1
ATOM 1448 C CA . ALA A 1 200 ? -5.195 -7.314 -9.362 1.00 91.62 200 ALA A CA 1
ATOM 1449 C C . ALA A 1 200 ? -4.269 -6.744 -10.452 1.00 91.62 200 ALA A C 1
ATOM 1451 O O . ALA A 1 200 ? -3.045 -6.809 -10.320 1.00 91.62 200 ALA A O 1
ATOM 1452 N N . ALA A 1 201 ? -4.834 -6.149 -11.509 1.00 92.50 201 ALA A N 1
ATOM 1453 C CA . ALA A 1 201 ? -4.072 -5.551 -12.605 1.00 92.50 201 ALA A CA 1
ATOM 1454 C C . ALA A 1 201 ? -3.237 -4.343 -12.143 1.00 92.50 201 ALA A C 1
ATOM 1456 O O . ALA A 1 201 ? -2.072 -4.202 -12.529 1.00 92.50 201 ALA A O 1
ATOM 1457 N N . THR A 1 202 ? -3.794 -3.495 -11.273 1.00 91.25 202 THR A N 1
ATOM 1458 C CA . THR A 1 202 ? -3.053 -2.374 -10.670 1.00 91.25 202 THR A CA 1
ATOM 1459 C C . THR A 1 202 ? -1.967 -2.842 -9.708 1.00 91.25 202 THR A C 1
ATOM 1461 O O . THR A 1 202 ? -0.875 -2.268 -9.724 1.00 91.25 202 THR A O 1
ATOM 1464 N N . GLY A 1 203 ? -2.207 -3.925 -8.960 1.00 88.31 203 GLY A N 1
ATOM 1465 C CA . GLY A 1 203 ? -1.189 -4.598 -8.147 1.00 88.31 203 GLY A CA 1
ATOM 1466 C C . GLY A 1 203 ? -0.032 -5.133 -8.984 1.00 88.31 203 GLY A C 1
ATOM 1467 O O . GLY A 1 203 ? 1.121 -4.839 -8.687 1.00 88.31 203 GLY A O 1
ATOM 1468 N N . ALA A 1 204 ? -0.324 -5.809 -10.097 1.00 89.75 204 ALA A N 1
ATOM 1469 C CA . ALA A 1 204 ? 0.697 -6.316 -11.015 1.00 89.75 204 ALA A CA 1
ATOM 1470 C C . ALA A 1 204 ? 1.542 -5.201 -11.668 1.00 89.75 204 ALA A C 1
ATOM 1472 O O . ALA A 1 204 ? 2.680 -5.418 -12.087 1.00 89.75 204 ALA A O 1
ATOM 1473 N N . ARG A 1 205 ? 0.992 -3.986 -11.767 1.00 89.12 205 ARG A N 1
ATOM 1474 C CA . ARG A 1 205 ? 1.702 -2.793 -12.253 1.00 89.12 205 ARG A CA 1
ATOM 1475 C C . ARG A 1 205 ? 2.328 -1.960 -11.140 1.00 89.12 205 ARG A C 1
ATOM 1477 O O . ARG A 1 205 ? 2.914 -0.924 -11.447 1.00 89.12 205 ARG A O 1
ATOM 1484 N N . ASN A 1 206 ? 2.230 -2.396 -9.884 1.00 88.31 206 ASN A N 1
ATOM 1485 C CA . ASN A 1 206 ? 2.704 -1.666 -8.711 1.00 88.31 206 ASN A CA 1
ATOM 1486 C C . ASN A 1 206 ? 2.159 -0.221 -8.662 1.00 88.31 206 ASN A C 1
ATOM 1488 O O . ASN A 1 206 ? 2.869 0.707 -8.271 1.00 88.31 206 ASN A O 1
ATOM 1492 N N . SER A 1 207 ? 0.917 -0.018 -9.120 1.00 87.25 207 SER A N 1
ATOM 1493 C CA . SER A 1 207 ? 0.307 1.304 -9.292 1.00 87.25 207 SER A CA 1
ATOM 1494 C C . SER A 1 207 ? -0.704 1.599 -8.187 1.00 87.25 207 SER A C 1
ATOM 1496 O O . SER A 1 207 ? -1.912 1.418 -8.355 1.00 87.25 207 SER A O 1
ATOM 1498 N N . THR A 1 208 ? -0.207 2.111 -7.060 1.00 85.25 208 THR A N 1
ATOM 1499 C CA . THR A 1 208 ? -1.045 2.617 -5.961 1.00 85.25 208 THR A CA 1
ATOM 1500 C C . THR A 1 208 ? -2.028 3.713 -6.407 1.00 85.25 208 THR A C 1
ATOM 1502 O O . THR A 1 208 ? -3.175 3.675 -5.968 1.00 85.25 208 THR A O 1
ATOM 1505 N N . PRO A 1 209 ? -1.660 4.660 -7.300 1.00 84.31 209 PRO A N 1
ATOM 1506 C CA . PRO A 1 209 ? -2.609 5.662 -7.793 1.00 84.31 209 PRO A CA 1
ATOM 1507 C C . PRO A 1 209 ? -3.755 5.041 -8.591 1.00 84.31 209 PRO A C 1
ATOM 1509 O O . PRO A 1 209 ? -4.900 5.454 -8.441 1.00 84.31 209 PRO A O 1
ATOM 1512 N N . GLY A 1 210 ? -3.459 4.016 -9.401 1.00 87.88 210 GLY A N 1
ATOM 1513 C CA . GLY A 1 210 ? -4.486 3.279 -10.135 1.00 87.88 210 GLY A CA 1
ATOM 1514 C C . GLY A 1 210 ? -5.459 2.573 -9.192 1.00 87.88 210 GLY A C 1
ATOM 1515 O O . GLY A 1 210 ? -6.666 2.663 -9.391 1.00 87.88 210 GLY A O 1
ATOM 1516 N N . LEU A 1 211 ? -4.945 1.930 -8.136 1.00 88.44 211 LEU A N 1
ATOM 1517 C CA . LEU A 1 211 ? -5.783 1.295 -7.116 1.00 88.44 211 LEU A CA 1
ATOM 1518 C C . LEU A 1 211 ? -6.714 2.310 -6.437 1.00 88.44 211 LEU A C 1
ATOM 1520 O O . LEU A 1 211 ? -7.904 2.041 -6.295 1.00 88.44 211 LEU A O 1
ATOM 1524 N N . ASN A 1 212 ? -6.183 3.469 -6.039 1.00 85.31 212 ASN A N 1
ATOM 1525 C CA . ASN A 1 212 ? -6.981 4.529 -5.423 1.00 85.31 212 ASN A CA 1
ATOM 1526 C C . ASN A 1 212 ? -8.099 5.012 -6.352 1.00 85.31 212 ASN A C 1
ATOM 1528 O O . ASN A 1 212 ? -9.241 5.092 -5.912 1.00 85.31 212 ASN A O 1
ATOM 1532 N N . ALA A 1 213 ? -7.793 5.249 -7.632 1.00 88.38 213 ALA A N 1
ATOM 1533 C CA . ALA A 1 213 ? -8.786 5.672 -8.618 1.00 88.38 213 ALA A CA 1
ATOM 1534 C C . ALA A 1 213 ? -9.912 4.635 -8.796 1.00 88.38 213 ALA A C 1
ATOM 1536 O O . ALA A 1 213 ? -11.081 4.999 -8.865 1.00 88.38 213 ALA A O 1
ATOM 1537 N N . ILE A 1 214 ? -9.586 3.335 -8.810 1.00 90.75 214 ILE A N 1
ATOM 1538 C CA . ILE A 1 214 ? -10.598 2.267 -8.885 1.00 90.75 214 ILE A CA 1
ATOM 1539 C C . ILE A 1 214 ? -11.454 2.230 -7.618 1.00 90.75 214 ILE A C 1
ATOM 1541 O O . ILE A 1 214 ? -12.664 2.041 -7.710 1.00 90.75 214 ILE A O 1
ATOM 1545 N N . MET A 1 215 ? -10.857 2.374 -6.433 1.00 87.06 215 MET A N 1
ATOM 1546 C CA . MET A 1 215 ? -11.611 2.370 -5.173 1.00 87.06 215 MET A CA 1
ATOM 1547 C C . MET A 1 215 ? -12.555 3.571 -5.071 1.00 87.06 215 MET A C 1
ATOM 1549 O O . MET A 1 215 ? -13.679 3.409 -4.600 1.00 87.06 215 MET A O 1
ATOM 1553 N N . GLU A 1 216 ? -12.114 4.741 -5.535 1.00 87.00 216 GLU A N 1
ATOM 1554 C CA . GLU A 1 216 ? -12.918 5.964 -5.579 1.00 87.00 216 GLU A CA 1
ATOM 1555 C C . GLU A 1 216 ? -14.092 5.824 -6.557 1.00 87.00 216 GLU A C 1
ATOM 1557 O O . GLU A 1 216 ? -15.238 6.052 -6.175 1.00 87.00 216 GLU A O 1
ATOM 1562 N N . GLU A 1 217 ? -13.842 5.334 -7.774 1.00 90.19 217 GLU A N 1
ATOM 1563 C CA . GLU A 1 217 ? -14.892 5.144 -8.783 1.00 90.19 217 GLU A CA 1
ATOM 1564 C C . GLU A 1 217 ? -15.877 4.026 -8.394 1.00 90.19 217 GLU A C 1
ATOM 1566 O O . GLU A 1 217 ? -17.095 4.165 -8.509 1.00 90.19 217 GLU A O 1
ATOM 1571 N N . SER A 1 218 ? -15.369 2.904 -7.876 1.00 86.88 218 SER A N 1
ATOM 1572 C CA . SER A 1 218 ? -16.203 1.759 -7.481 1.00 86.88 218 SER A CA 1
ATOM 1573 C C . SER A 1 218 ? -16.891 1.928 -6.124 1.00 86.88 218 SER A C 1
ATOM 1575 O O . SER A 1 218 ? -17.744 1.106 -5.781 1.00 86.88 218 SER A O 1
ATOM 1577 N N . ASN A 1 219 ? -16.524 2.954 -5.343 1.00 82.56 219 ASN A N 1
ATOM 1578 C CA . ASN A 1 219 ? -16.941 3.140 -3.948 1.00 82.56 219 ASN A CA 1
ATOM 1579 C C . ASN A 1 219 ? -16.766 1.862 -3.099 1.00 82.56 219 ASN A C 1
ATOM 1581 O O . ASN A 1 219 ? -17.559 1.568 -2.202 1.00 82.56 219 ASN A O 1
ATOM 1585 N N . SER A 1 220 ? -15.745 1.057 -3.412 1.00 78.94 220 SER A N 1
ATOM 1586 C CA . SER A 1 220 ? -15.531 -0.251 -2.799 1.00 78.94 220 SER A CA 1
ATOM 1587 C C . SER A 1 220 ? -14.055 -0.521 -2.539 1.00 78.94 220 SER A C 1
ATOM 1589 O O . SER A 1 220 ? -13.214 -0.477 -3.434 1.00 78.94 220 SER A O 1
ATOM 1591 N N . SER A 1 221 ? -13.741 -0.908 -1.304 1.00 81.62 221 SER A N 1
ATOM 1592 C CA . SER A 1 221 ? -12.395 -1.323 -0.899 1.00 81.62 221 SER A CA 1
ATOM 1593 C C . SER A 1 221 ? -12.025 -2.735 -1.371 1.00 81.62 221 SER A C 1
ATOM 1595 O O . SER A 1 221 ? -10.891 -3.173 -1.172 1.00 81.62 221 SER A O 1
ATOM 1597 N N . ILE A 1 222 ? -12.940 -3.457 -2.035 1.00 87.00 222 ILE A N 1
ATOM 1598 C CA . ILE A 1 222 ? -12.701 -4.837 -2.481 1.00 87.00 222 ILE A CA 1
ATOM 1599 C C . ILE A 1 222 ? -11.574 -4.939 -3.523 1.00 87.00 222 ILE A C 1
ATOM 1601 O O . ILE A 1 222 ? -10.908 -5.971 -3.602 1.00 87.00 222 ILE A O 1
ATOM 1605 N N . ALA A 1 223 ? -11.298 -3.856 -4.262 1.00 88.31 223 ALA A N 1
ATOM 1606 C CA . ALA A 1 223 ? -10.165 -3.766 -5.187 1.00 88.31 223 ALA A CA 1
ATOM 1607 C C . ALA A 1 223 ? -8.804 -3.913 -4.479 1.00 88.31 223 ALA A C 1
ATOM 1609 O O . ALA A 1 223 ? -7.844 -4.403 -5.072 1.00 88.31 223 ALA A O 1
ATOM 1610 N N . ALA A 1 224 ? -8.702 -3.526 -3.202 1.00 86.75 224 ALA A N 1
ATOM 1611 C CA . ALA A 1 224 ? -7.449 -3.595 -2.451 1.00 86.75 224 ALA A CA 1
ATOM 1612 C C . ALA A 1 224 ? -7.092 -5.017 -1.995 1.00 86.75 224 ALA A C 1
ATOM 1614 O O . ALA A 1 224 ? -5.943 -5.272 -1.643 1.00 86.75 224 ALA A O 1
ATOM 1615 N N . VAL A 1 225 ? -8.046 -5.952 -2.013 1.00 87.81 225 VAL A N 1
ATOM 1616 C CA . VAL A 1 225 ? -7.839 -7.337 -1.564 1.00 87.81 225 VAL A CA 1
ATOM 1617 C C . VAL A 1 225 ? -6.795 -8.082 -2.416 1.00 87.81 225 VAL A C 1
ATOM 1619 O O . VAL A 1 225 ? -5.851 -8.627 -1.843 1.00 87.81 225 VAL A O 1
ATOM 1622 N N . PRO A 1 226 ? -6.896 -8.122 -3.759 1.00 89.50 226 PRO A N 1
ATOM 1623 C CA . PRO A 1 226 ? -5.917 -8.824 -4.595 1.00 89.50 226 PRO A CA 1
ATOM 1624 C C . PRO A 1 226 ? -4.588 -8.074 -4.784 1.00 89.50 226 PRO A C 1
ATOM 1626 O O . PRO A 1 226 ? -3.593 -8.694 -5.169 1.00 89.50 226 PRO A O 1
ATOM 1629 N N . TYR A 1 227 ? -4.548 -6.762 -4.523 1.00 88.56 227 TYR A N 1
ATOM 1630 C CA . TYR A 1 227 ? -3.403 -5.902 -4.839 1.00 88.56 227 TYR A CA 1
ATOM 1631 C C . TYR A 1 227 ? -2.066 -6.390 -4.238 1.00 88.56 227 TYR A C 1
ATOM 1633 O O . TYR A 1 227 ? -1.102 -6.522 -4.998 1.00 88.56 227 TYR A O 1
ATOM 1641 N N . PRO A 1 228 ? -1.960 -6.726 -2.930 1.00 85.00 228 PRO A N 1
ATOM 1642 C CA . PRO A 1 228 ? -0.686 -7.129 -2.328 1.00 85.00 228 PRO A CA 1
ATOM 1643 C C . PRO A 1 228 ? -0.143 -8.441 -2.897 1.00 85.00 228 PRO A C 1
ATOM 1645 O O . PRO A 1 228 ? 1.067 -8.600 -3.045 1.00 85.00 228 PRO A O 1
ATOM 1648 N N . VAL A 1 229 ? -1.035 -9.378 -3.233 1.00 87.12 229 VAL A N 1
ATOM 1649 C CA . VAL A 1 229 ? -0.653 -10.684 -3.783 1.00 87.12 229 VAL A CA 1
ATOM 1650 C C . VAL A 1 229 ? -0.081 -10.509 -5.185 1.00 87.12 229 VAL A C 1
ATOM 1652 O O . VAL A 1 229 ? 0.998 -11.025 -5.476 1.00 87.12 229 VAL A O 1
ATOM 1655 N N . ALA A 1 230 ? -0.768 -9.738 -6.033 1.00 90.56 230 ALA A N 1
ATOM 1656 C CA . ALA A 1 230 ? -0.294 -9.439 -7.378 1.00 90.56 230 ALA A CA 1
ATOM 1657 C C . ALA A 1 230 ? 1.055 -8.703 -7.344 1.00 90.56 230 ALA A C 1
ATOM 1659 O O . ALA A 1 230 ? 1.987 -9.142 -8.014 1.00 90.56 230 ALA A O 1
ATOM 1660 N N . TYR A 1 231 ? 1.187 -7.677 -6.494 1.00 86.56 231 TYR A N 1
ATOM 1661 C CA . TYR A 1 231 ? 2.429 -6.922 -6.286 1.00 86.56 231 TYR A CA 1
ATOM 1662 C C . TYR A 1 231 ? 3.606 -7.828 -5.889 1.00 86.56 231 TYR A C 1
ATOM 1664 O O . TYR A 1 231 ? 4.707 -7.733 -6.444 1.00 86.56 231 TYR A O 1
ATOM 1672 N N . ALA A 1 232 ? 3.391 -8.719 -4.914 1.00 83.88 232 ALA A N 1
ATOM 1673 C CA . ALA A 1 232 ? 4.431 -9.617 -4.420 1.00 83.88 232 ALA A CA 1
ATOM 1674 C C . ALA A 1 232 ? 4.896 -10.584 -5.517 1.00 83.88 232 ALA A C 1
ATOM 1676 O O . ALA A 1 232 ? 6.098 -10.730 -5.747 1.00 83.88 232 ALA A O 1
ATOM 1677 N N . LEU A 1 233 ? 3.948 -11.187 -6.240 1.00 87.50 233 LEU A N 1
ATOM 1678 C CA . LEU A 1 233 ? 4.247 -12.088 -7.351 1.00 87.50 233 LEU A CA 1
ATOM 1679 C C . LEU A 1 233 ? 5.016 -11.377 -8.463 1.00 87.50 233 LEU A C 1
ATOM 1681 O O . LEU A 1 233 ? 6.039 -11.891 -8.915 1.00 87.50 233 LEU A O 1
ATOM 1685 N N . THR A 1 234 ? 4.584 -10.186 -8.880 1.00 87.25 234 THR A N 1
ATOM 1686 C CA . THR A 1 234 ? 5.286 -9.441 -9.932 1.00 87.25 234 THR A CA 1
ATOM 1687 C C . THR A 1 234 ? 6.675 -9.007 -9.506 1.00 87.25 234 THR A C 1
ATOM 1689 O O . THR A 1 234 ? 7.591 -9.057 -10.321 1.00 87.25 234 THR A O 1
ATOM 1692 N N . THR A 1 235 ? 6.867 -8.648 -8.237 1.00 82.88 235 THR A N 1
ATOM 1693 C CA . THR A 1 235 ? 8.192 -8.299 -7.707 1.00 82.88 235 THR A CA 1
ATOM 1694 C C . THR A 1 235 ? 9.145 -9.495 -7.751 1.00 82.88 235 THR A C 1
ATOM 1696 O O . THR A 1 235 ? 10.272 -9.366 -8.229 1.00 82.88 235 THR A O 1
ATOM 1699 N N . VAL A 1 236 ? 8.690 -10.679 -7.325 1.00 83.44 236 VAL A N 1
ATOM 1700 C CA . VAL A 1 236 ? 9.497 -11.911 -7.372 1.00 83.44 236 VAL A CA 1
ATOM 1701 C C . VAL A 1 236 ? 9.802 -12.322 -8.813 1.00 83.44 236 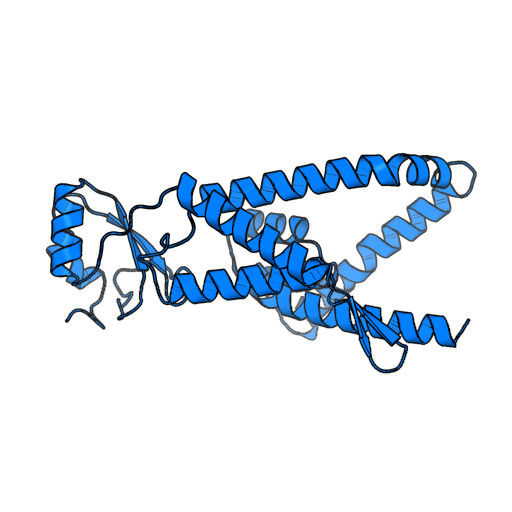VAL A C 1
ATOM 1703 O O . VAL A 1 236 ? 10.950 -12.623 -9.137 1.00 83.44 236 VAL A O 1
ATOM 1706 N N . LEU A 1 237 ? 8.802 -12.296 -9.697 1.00 86.56 237 LEU A N 1
ATOM 1707 C CA . LEU A 1 237 ? 8.987 -12.634 -11.110 1.00 86.56 237 LEU A CA 1
ATOM 1708 C C . LEU A 1 237 ? 9.930 -11.653 -11.814 1.00 86.56 237 LEU A C 1
ATOM 1710 O O . LEU A 1 237 ? 10.767 -12.086 -12.602 1.00 86.56 237 LEU A O 1
ATOM 1714 N N . ALA A 1 238 ? 9.841 -10.356 -11.510 1.00 83.88 238 ALA A N 1
ATOM 1715 C CA . ALA A 1 238 ? 10.755 -9.349 -12.042 1.00 83.88 238 ALA A CA 1
ATOM 1716 C C . ALA A 1 238 ? 12.191 -9.568 -11.548 1.00 83.88 238 ALA A C 1
ATOM 1718 O O . ALA A 1 238 ? 13.125 -9.452 -12.339 1.00 83.88 238 ALA A O 1
ATOM 1719 N N . LEU A 1 239 ? 12.373 -9.934 -10.273 1.00 81.50 239 LEU A N 1
ATOM 1720 C CA . LEU A 1 239 ? 13.686 -10.262 -9.717 1.00 81.50 239 LEU A CA 1
ATOM 1721 C C . LEU A 1 239 ? 14.301 -11.471 -10.438 1.00 81.50 239 LEU A C 1
ATOM 1723 O O . LEU A 1 239 ? 15.428 -11.397 -10.924 1.00 81.50 239 LEU A O 1
ATOM 1727 N N . ILE A 1 240 ? 13.543 -12.565 -10.559 1.00 85.50 240 ILE A N 1
ATOM 1728 C CA . ILE A 1 240 ? 13.979 -13.789 -11.245 1.00 85.50 240 ILE A CA 1
ATOM 1729 C C . ILE A 1 240 ? 14.273 -13.505 -12.724 1.00 85.50 240 ILE A C 1
ATOM 1731 O O . ILE A 1 240 ? 15.324 -13.893 -13.229 1.00 85.50 240 ILE A O 1
ATOM 1735 N N . GLY A 1 241 ? 13.378 -12.793 -13.412 1.00 85.00 241 GLY A N 1
ATOM 1736 C CA . GLY A 1 241 ? 13.562 -12.401 -14.809 1.00 85.00 241 GLY A CA 1
ATOM 1737 C C . GLY A 1 241 ? 14.794 -11.519 -15.015 1.00 85.00 241 GLY A C 1
ATOM 1738 O O . GLY A 1 241 ? 15.532 -11.716 -15.978 1.00 85.00 241 GLY A O 1
ATOM 1739 N N . GLY A 1 242 ? 15.066 -10.604 -14.080 1.00 82.00 242 GLY A N 1
ATOM 1740 C CA . GLY A 1 242 ? 16.286 -9.800 -14.060 1.00 82.00 242 GLY A CA 1
ATOM 1741 C C . GLY A 1 242 ? 17.547 -10.659 -13.953 1.00 82.00 242 GLY A C 1
ATOM 1742 O O . GLY A 1 242 ? 18.470 -10.478 -14.745 1.00 82.00 242 GLY A O 1
ATOM 1743 N N . TYR A 1 243 ? 17.562 -11.646 -13.051 1.00 78.12 243 TYR A N 1
ATOM 1744 C CA . TYR A 1 243 ? 18.674 -12.598 -12.941 1.00 78.12 243 TYR A CA 1
ATOM 1745 C C . TYR A 1 243 ? 18.879 -13.411 -14.223 1.00 78.12 243 TYR A C 1
ATOM 1747 O O . TYR A 1 243 ? 20.010 -13.531 -14.689 1.00 78.12 243 TYR A O 1
ATOM 1755 N N . PHE A 1 244 ? 17.807 -13.925 -14.835 1.00 84.44 244 PHE A N 1
ATOM 1756 C CA . PHE A 1 244 ? 17.912 -14.627 -16.119 1.00 84.44 244 PHE A CA 1
ATOM 1757 C C . PHE A 1 244 ? 18.465 -13.722 -17.222 1.00 84.44 244 PHE A C 1
ATOM 1759 O O . PHE A 1 244 ? 19.345 -14.150 -17.966 1.00 84.44 244 PHE A O 1
ATOM 1766 N N . SER A 1 245 ? 18.005 -12.471 -17.303 1.00 83.94 245 SER A N 1
ATOM 1767 C CA . SER A 1 245 ? 18.508 -11.505 -18.285 1.00 83.94 245 SER A CA 1
ATOM 1768 C C . SER A 1 245 ? 19.993 -11.193 -18.101 1.00 83.94 245 SER A C 1
ATOM 1770 O O . SER A 1 245 ? 20.668 -10.955 -19.095 1.00 83.94 245 SER A O 1
ATOM 1772 N N . MET A 1 246 ? 20.500 -11.179 -16.865 1.00 76.88 246 MET A N 1
ATOM 1773 C CA . MET A 1 246 ? 21.924 -10.964 -16.583 1.00 76.88 246 MET A CA 1
ATOM 1774 C C . MET A 1 246 ? 22.799 -12.169 -16.955 1.00 76.88 246 MET A C 1
ATOM 1776 O O . MET A 1 246 ? 23.969 -11.983 -17.253 1.00 76.88 246 MET A O 1
ATOM 1780 N N . ILE A 1 247 ? 22.256 -13.390 -16.921 1.00 80.31 247 ILE A N 1
ATOM 1781 C CA . ILE A 1 247 ? 22.974 -14.623 -17.300 1.00 80.31 247 ILE A CA 1
ATOM 1782 C C . ILE A 1 247 ? 22.978 -14.823 -18.827 1.00 80.31 247 ILE A C 1
ATOM 1784 O O . ILE A 1 247 ? 23.883 -15.456 -19.362 1.00 80.31 247 ILE A O 1
ATOM 1788 N N . LEU A 1 248 ? 21.947 -14.324 -19.521 1.00 73.62 248 LEU A N 1
ATOM 1789 C CA . LEU A 1 248 ? 21.786 -14.420 -20.979 1.00 73.62 248 LEU A CA 1
ATOM 1790 C C . LEU A 1 248 ? 22.497 -13.310 -21.776 1.00 73.62 248 LEU A C 1
ATOM 1792 O O . LEU A 1 248 ? 22.541 -13.413 -23.003 1.00 73.62 248 LEU A O 1
ATOM 1796 N N . GLN A 1 249 ? 22.999 -12.264 -21.110 1.00 49.66 249 GLN A N 1
ATOM 1797 C CA . GLN A 1 249 ? 23.878 -11.237 -21.693 1.00 49.66 249 GLN A CA 1
ATOM 1798 C C . GLN A 1 249 ? 25.340 -11.678 -21.645 1.00 49.66 249 GLN A C 1
ATOM 1800 O O . GLN A 1 249 ? 26.054 -11.370 -22.625 1.00 49.66 249 GLN A O 1
#

Secondary structure (DSSP, 8-state):
--TTEEGGGGTTTSTTT-EEEEEEETTEEEP--TTPEE-TT-EEEEES-HHHHHHHHHHHT-------HHHHHHHHHHHHHHHHHHHH-EEEETTEEEE--HHHHHHHHHHHHHHHHHH-TTTT-SPPHHHHHHHHHHHHHHHHHHHHHHHHHHHHHHTSSTHHHHHHHHHHHHHHHHHHHHHHHHHHTT---HHHHHHHHHHHTT-HHHHHHHHHHHT-GGGGTTHHHHHHHHHHHHHHHHHHHHHH-